Protein AF-A0A3M9ZX47-F1 (afdb_monomer_lite)

Foldseek 3Di:
DDLVPDADAWDWDDDAPDDIDIQGCVPQHRLRSLLVVLVVLVVVCVDPDPAAEAEDACCVVPVLVSSLSNCVVSCSDPSVSSCVRRPNRHHYHHPLQVCCVLVVNDSPLVDLQLLCVLLVHDHDPDDDDCLVVCVVVVVVVVVVVVCVRSPCTSVSVVCCVPVNDGHSVSSVVSSVVVCVSVVVVPPD

pLDDT: mean 90.82, std 11.74, range [35.78, 98.5]

Secondary structure (DSSP, 8-state):
--TTT----EEEEE-TTSPEEEEEHHHHHHHHHHHHHHHHHHHHHHSSSSPPEEEESSTTTTHHHHHHHHHHHTTSS-HHHHIIIIIISSEEEEHHHHHGGGGTT--TT--HHHHHHHTT-PPPSS-S--HHHHHHTT-HHHHHHHHHHH--HHHHHHHHHHH-PPPHHHHHHHHHHHHHHHHSTT--

Structure (mmCIF, N/CA/C/O backbone):
data_AF-A0A3M9ZX47-F1
#
_entry.id   AF-A0A3M9ZX47-F1
#
loop_
_atom_site.group_PDB
_atom_site.id
_atom_site.type_symbol
_atom_site.label_atom_id
_atom_site.label_alt_id
_atom_site.label_comp_id
_atom_site.label_asym_id
_atom_site.label_entity_id
_atom_site.label_seq_id
_atom_site.pdbx_PDB_ins_code
_atom_site.Cartn_x
_atom_site.Cartn_y
_atom_site.Cartn_z
_atom_site.occupancy
_atom_site.B_iso_or_equiv
_atom_site.auth_seq_id
_atom_site.auth_comp_id
_atom_site.auth_asym_id
_atom_site.auth_atom_id
_atom_site.pdbx_PDB_model_num
ATOM 1 N N . MET A 1 1 ? 13.059 9.788 3.763 1.00 58.97 1 MET A N 1
ATOM 2 C CA . MET A 1 1 ? 13.525 9.337 2.434 1.00 58.97 1 MET A CA 1
ATOM 3 C C . MET A 1 1 ? 12.568 9.896 1.394 1.00 58.97 1 MET A C 1
ATOM 5 O O . MET A 1 1 ? 11.367 9.820 1.623 1.00 58.97 1 MET A O 1
ATOM 9 N N . THR A 1 2 ? 13.061 10.526 0.328 1.00 72.88 2 THR A N 1
ATOM 10 C CA . THR A 1 2 ? 12.199 11.043 -0.750 1.00 72.88 2 THR A CA 1
ATOM 11 C C . THR A 1 2 ? 12.036 9.977 -1.844 1.00 72.88 2 THR A C 1
ATOM 13 O O . THR A 1 2 ? 12.882 9.087 -1.938 1.00 72.88 2 THR A O 1
ATOM 16 N N . PRO A 1 3 ? 11.006 10.049 -2.707 1.00 73.75 3 PRO A N 1
ATOM 17 C CA . PRO A 1 3 ? 10.916 9.186 -3.890 1.00 73.75 3 PRO A CA 1
ATOM 18 C C . PRO A 1 3 ? 12.077 9.355 -4.885 1.00 73.75 3 PRO A C 1
ATOM 20 O O . PRO A 1 3 ? 12.292 8.493 -5.735 1.00 73.75 3 PRO A O 1
ATOM 23 N N . PHE A 1 4 ? 12.828 10.455 -4.797 1.00 76.38 4 PHE A N 1
ATOM 24 C CA . PHE A 1 4 ? 13.961 10.731 -5.679 1.00 76.38 4 PHE A CA 1
ATOM 25 C C . PHE A 1 4 ? 15.212 9.962 -5.247 1.00 76.38 4 PHE A C 1
ATOM 27 O O . PHE A 1 4 ? 15.893 9.384 -6.092 1.00 76.38 4 PHE A O 1
ATOM 34 N N . ASP A 1 5 ? 15.447 9.879 -3.935 1.00 81.69 5 ASP A N 1
ATOM 35 C CA . ASP A 1 5 ? 16.644 9.247 -3.362 1.00 81.69 5 ASP A CA 1
ATOM 36 C C . ASP A 1 5 ? 16.399 7.804 -2.897 1.00 81.69 5 ASP A C 1
ATOM 38 O O . ASP A 1 5 ? 17.335 7.030 -2.715 1.00 81.69 5 ASP A O 1
ATOM 42 N N . GLY A 1 6 ? 15.137 7.442 -2.663 1.00 86.69 6 GLY A N 1
ATOM 43 C CA . GLY A 1 6 ? 14.749 6.111 -2.216 1.00 86.69 6 GLY A CA 1
ATOM 44 C C . GLY A 1 6 ? 14.567 5.111 -3.356 1.00 86.69 6 GLY A C 1
ATOM 45 O O . GLY A 1 6 ? 14.466 5.470 -4.528 1.00 86.69 6 GLY A O 1
ATOM 46 N N . ARG A 1 7 ? 14.477 3.832 -2.990 1.00 91.56 7 ARG A N 1
ATOM 47 C CA . ARG A 1 7 ? 14.203 2.704 -3.888 1.00 91.56 7 ARG A CA 1
ATOM 48 C C . ARG A 1 7 ? 13.085 1.853 -3.298 1.00 91.56 7 ARG A C 1
ATOM 50 O O . ARG A 1 7 ? 13.040 1.655 -2.086 1.00 91.56 7 ARG A O 1
ATOM 57 N N . ILE A 1 8 ? 12.212 1.326 -4.152 1.00 95.25 8 ILE A N 1
ATOM 58 C CA . ILE A 1 8 ? 11.269 0.278 -3.751 1.00 95.25 8 ILE A CA 1
ATOM 59 C C . ILE A 1 8 ? 12.009 -1.053 -3.799 1.00 95.25 8 ILE A C 1
ATOM 61 O O . ILE A 1 8 ? 12.555 -1.410 -4.841 1.00 95.25 8 ILE A O 1
ATOM 65 N N . ILE A 1 9 ? 12.033 -1.767 -2.675 1.00 95.50 9 ILE A N 1
ATOM 66 C CA . ILE A 1 9 ? 12.723 -3.061 -2.554 1.00 95.50 9 ILE A CA 1
ATOM 67 C C . ILE A 1 9 ? 11.767 -4.261 -2.617 1.00 95.50 9 ILE A C 1
ATOM 69 O O . ILE A 1 9 ? 12.171 -5.358 -2.990 1.00 95.50 9 ILE A O 1
ATOM 73 N N . LEU A 1 10 ? 10.498 -4.053 -2.262 1.00 96.69 10 LEU A N 1
ATOM 74 C CA . LEU A 1 10 ? 9.467 -5.082 -2.193 1.00 96.69 10 LEU A CA 1
ATOM 75 C C . LEU A 1 10 ? 8.097 -4.437 -2.419 1.00 96.69 10 LEU A C 1
ATOM 77 O O . LEU A 1 10 ? 7.812 -3.384 -1.849 1.00 96.69 10 LEU A O 1
ATOM 81 N N . ILE A 1 11 ? 7.248 -5.084 -3.216 1.00 97.50 11 ILE A N 1
ATOM 82 C CA . ILE A 1 11 ? 5.815 -4.782 -3.303 1.00 97.50 11 ILE A CA 1
ATOM 83 C C . ILE A 1 11 ? 5.054 -6.059 -2.954 1.00 97.50 11 ILE A C 1
ATOM 85 O O . ILE A 1 11 ? 5.164 -7.060 -3.667 1.00 97.50 11 ILE A O 1
ATOM 89 N N . THR A 1 12 ? 4.261 -6.001 -1.886 1.00 97.38 12 THR A N 1
ATOM 90 C CA . THR A 1 12 ? 3.379 -7.092 -1.459 1.00 97.38 12 THR A CA 1
ATOM 91 C C . THR A 1 12 ? 1.933 -6.695 -1.706 1.00 97.38 12 THR A C 1
ATOM 93 O O . THR A 1 12 ? 1.498 -5.626 -1.280 1.00 97.38 12 THR A O 1
ATOM 96 N N . TYR A 1 13 ? 1.187 -7.536 -2.416 1.00 97.00 13 TYR A N 1
ATOM 97 C CA . TYR A 1 13 ? -0.225 -7.297 -2.697 1.00 97.00 13 TYR A CA 1
ATOM 98 C C . TYR A 1 13 ? -0.995 -8.610 -2.822 1.00 97.00 13 TYR A C 1
ATOM 100 O O . TYR A 1 13 ? -0.426 -9.677 -3.040 1.00 97.00 13 TYR A O 1
ATOM 108 N N . ARG A 1 14 ? -2.319 -8.526 -2.718 1.00 95.44 14 ARG A N 1
ATOM 109 C CA . ARG A 1 14 ? -3.245 -9.640 -2.928 1.00 95.44 14 ARG A CA 1
ATOM 110 C C . ARG A 1 14 ? -4.393 -9.153 -3.799 1.00 95.44 14 ARG A C 1
ATOM 112 O O . ARG A 1 14 ? -4.854 -8.026 -3.638 1.00 95.44 14 ARG A O 1
ATOM 119 N N . ILE A 1 15 ? -4.825 -9.991 -4.735 1.00 93.06 15 ILE A N 1
ATOM 120 C CA . ILE A 1 15 ? -5.963 -9.707 -5.614 1.00 93.06 15 ILE A CA 1
ATOM 121 C C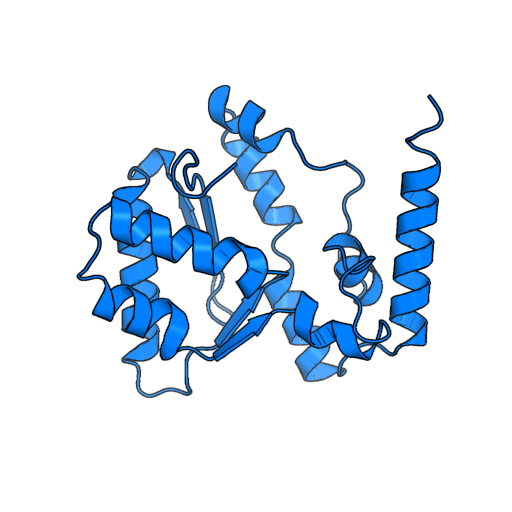 . ILE A 1 15 ? -7.126 -10.581 -5.151 1.00 93.06 15 ILE A C 1
ATOM 123 O O . ILE A 1 15 ? -7.082 -11.795 -5.342 1.00 93.06 15 ILE A O 1
ATOM 127 N N . ASN A 1 16 ? -8.164 -9.972 -4.573 1.00 87.94 16 ASN A N 1
ATOM 128 C CA . ASN A 1 16 ? -9.317 -10.687 -4.008 1.00 87.94 16 ASN A CA 1
ATOM 129 C C . ASN A 1 16 ? -8.854 -11.846 -3.098 1.00 87.94 16 ASN A C 1
ATOM 131 O O . ASN A 1 16 ? -7.920 -11.684 -2.315 1.00 87.94 16 ASN A O 1
ATOM 135 N N . ASP A 1 17 ? -9.446 -13.032 -3.252 1.00 82.75 17 ASP A N 1
ATOM 136 C CA . ASP A 1 17 ? -9.104 -14.217 -2.467 1.00 82.75 17 ASP A CA 1
ATOM 137 C C . ASP A 1 17 ? -7.891 -15.008 -2.987 1.00 82.75 17 ASP A C 1
ATOM 139 O O . ASP A 1 17 ? -7.612 -16.096 -2.486 1.00 82.75 17 ASP A O 1
ATOM 143 N N . ALA A 1 18 ? -7.139 -14.481 -3.962 1.00 87.75 18 ALA A N 1
ATOM 144 C CA . ALA A 1 18 ? -5.964 -15.154 -4.515 1.00 87.75 18 ALA A CA 1
ATOM 145 C C . ALA A 1 18 ? -4.796 -15.242 -3.512 1.00 87.75 18 ALA A C 1
ATOM 147 O O . ALA A 1 18 ? -4.860 -14.738 -2.389 1.00 87.75 18 ALA A O 1
ATOM 148 N N . HIS A 1 19 ? -3.703 -15.875 -3.943 1.00 90.88 19 HIS A N 1
ATOM 149 C CA . HIS A 1 19 ? -2.460 -15.919 -3.178 1.00 90.88 19 HIS A CA 1
ATOM 150 C C . HIS A 1 19 ? -1.827 -14.524 -3.034 1.00 90.88 19 HIS A C 1
ATOM 152 O O . HIS A 1 19 ? -2.076 -13.620 -3.834 1.00 90.88 19 HIS A O 1
ATOM 158 N N . ILE A 1 20 ? -0.997 -14.359 -2.001 1.00 94.25 20 ILE A N 1
ATOM 159 C CA . ILE A 1 20 ? -0.201 -13.146 -1.794 1.00 94.25 20 ILE A CA 1
ATOM 160 C C . ILE A 1 20 ? 0.927 -13.116 -2.829 1.00 94.25 20 ILE A C 1
ATOM 162 O O . ILE A 1 20 ? 1.713 -14.058 -2.943 1.00 94.25 20 ILE A O 1
ATOM 166 N N . PHE A 1 21 ? 1.020 -12.011 -3.561 1.00 96.25 21 PHE A N 1
A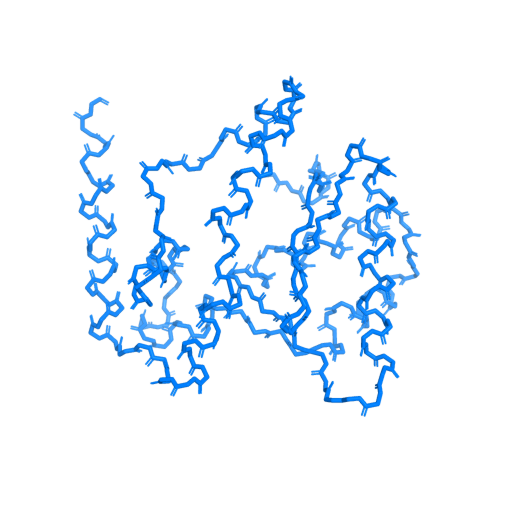TOM 167 C CA . PHE A 1 21 ? 2.074 -11.734 -4.525 1.00 96.25 21 PHE A CA 1
ATOM 168 C C . PHE A 1 21 ? 3.161 -10.881 -3.884 1.00 96.25 21 PHE A C 1
ATOM 170 O O . PHE A 1 21 ? 2.878 -9.929 -3.157 1.00 96.25 21 PHE A O 1
ATOM 177 N N . ARG A 1 22 ? 4.415 -11.209 -4.197 1.00 96.75 22 ARG A N 1
ATOM 178 C CA . ARG A 1 22 ? 5.606 -10.504 -3.719 1.00 96.75 22 ARG A CA 1
ATOM 179 C C . ARG A 1 22 ? 6.529 -10.244 -4.887 1.00 96.75 22 ARG A C 1
ATOM 181 O O . ARG A 1 22 ? 7.151 -11.172 -5.396 1.00 96.75 22 ARG A O 1
ATOM 188 N N . LEU A 1 23 ? 6.602 -8.990 -5.304 1.00 97.62 23 LEU A N 1
ATOM 189 C CA . LEU A 1 23 ? 7.555 -8.563 -6.317 1.00 97.62 23 LEU A CA 1
ATOM 190 C C . LEU A 1 23 ? 8.794 -8.053 -5.599 1.00 97.62 23 LEU A C 1
ATOM 192 O O . LEU A 1 23 ? 8.688 -7.177 -4.742 1.00 97.62 23 LEU A O 1
ATOM 196 N N . LYS A 1 24 ? 9.942 -8.645 -5.910 1.00 97.38 24 LYS A N 1
ATOM 197 C CA . LYS A 1 24 ? 11.180 -8.463 -5.159 1.00 97.38 24 LYS A CA 1
ATOM 198 C C . LYS A 1 24 ? 12.205 -7.772 -6.035 1.00 97.38 24 LYS A C 1
ATOM 200 O O . LYS A 1 24 ? 12.546 -8.250 -7.115 1.00 97.38 24 LYS A O 1
ATOM 205 N N . GLU A 1 25 ? 12.728 -6.656 -5.552 1.00 96.75 25 GLU A N 1
ATOM 206 C CA . GLU A 1 25 ? 13.718 -5.879 -6.292 1.00 96.75 25 GLU A CA 1
ATOM 207 C C . GLU A 1 25 ? 14.998 -6.678 -6.555 1.00 96.75 25 GLU A C 1
ATOM 209 O O . GLU A 1 25 ? 15.577 -6.560 -7.627 1.00 96.75 25 GLU A O 1
ATOM 214 N N . TRP A 1 26 ? 15.400 -7.548 -5.631 1.00 95.94 26 TRP A N 1
ATOM 215 C CA . TRP A 1 26 ? 16.607 -8.365 -5.767 1.00 95.94 26 TRP A CA 1
ATOM 216 C C . TRP A 1 26 ? 16.470 -9.537 -6.756 1.00 95.94 26 TRP A C 1
ATOM 218 O O . TRP A 1 26 ? 17.457 -10.227 -7.003 1.00 95.94 26 TRP A O 1
ATOM 228 N N . GLU A 1 27 ? 15.279 -9.777 -7.320 1.00 96.56 27 GLU A N 1
ATOM 229 C CA . GLU A 1 27 ? 15.051 -10.806 -8.348 1.00 96.56 27 GLU A CA 1
ATOM 230 C C . GLU A 1 27 ? 15.090 -10.213 -9.767 1.00 96.56 27 GLU A C 1
ATOM 232 O O . GLU A 1 27 ? 15.782 -10.747 -10.631 1.00 96.56 27 GLU A O 1
ATOM 237 N N . ASP A 1 28 ? 14.404 -9.087 -10.008 1.00 94.12 28 ASP A N 1
ATOM 238 C CA . ASP A 1 28 ? 14.250 -8.493 -11.353 1.00 94.12 28 ASP A CA 1
ATOM 239 C C . ASP A 1 28 ? 14.791 -7.054 -11.484 1.00 94.12 28 ASP A C 1
ATOM 241 O O . ASP A 1 28 ? 14.658 -6.415 -12.534 1.00 94.12 28 ASP A O 1
ATOM 245 N N . GLY A 1 29 ? 15.355 -6.500 -10.411 1.00 97.19 29 GLY A N 1
ATOM 246 C CA . GLY A 1 29 ? 15.619 -5.070 -10.281 1.00 97.19 29 GLY A CA 1
ATOM 247 C C . GLY A 1 29 ? 14.343 -4.246 -10.069 1.00 97.19 29 GLY A C 1
ATOM 248 O O . GLY A 1 29 ? 13.220 -4.677 -10.343 1.00 97.19 29 GLY A O 1
ATOM 249 N N . GLU A 1 30 ? 14.509 -3.004 -9.604 1.00 97.50 30 GLU A N 1
ATOM 250 C CA . GLU A 1 30 ? 13.369 -2.133 -9.262 1.00 97.50 30 GLU A CA 1
ATOM 251 C C . GLU A 1 30 ? 12.490 -1.871 -10.489 1.00 97.50 30 GLU A C 1
ATOM 253 O O . GLU A 1 30 ? 11.265 -1.923 -10.407 1.00 97.50 30 GLU A O 1
ATOM 258 N N . LYS A 1 31 ? 13.120 -1.655 -11.650 1.00 98.00 31 LYS A N 1
ATOM 259 C CA . LYS A 1 31 ? 12.418 -1.437 -12.914 1.00 98.00 31 LYS A CA 1
ATOM 260 C C . LYS A 1 31 ? 11.542 -2.635 -13.290 1.00 98.00 31 LYS A C 1
ATOM 262 O O . LYS A 1 31 ? 10.357 -2.441 -13.536 1.00 98.00 31 LYS A O 1
ATOM 267 N N . GLY A 1 32 ? 12.094 -3.851 -13.296 1.00 98.31 32 GLY A N 1
ATOM 268 C CA . GLY A 1 32 ? 11.347 -5.057 -13.666 1.00 98.31 32 GLY A CA 1
ATOM 269 C C . GLY A 1 32 ? 10.180 -5.330 -12.714 1.00 98.31 32 GLY A C 1
ATOM 270 O O . GLY A 1 32 ? 9.069 -5.635 -13.150 1.00 98.31 32 GLY A O 1
ATOM 271 N N . MET A 1 33 ? 10.387 -5.119 -11.412 1.00 98.19 33 MET A N 1
ATOM 272 C CA . MET A 1 33 ? 9.320 -5.171 -10.411 1.00 98.19 33 MET A CA 1
ATOM 273 C C . MET A 1 33 ? 8.203 -4.151 -10.694 1.00 98.19 33 MET A C 1
ATOM 275 O O . MET A 1 33 ? 7.021 -4.500 -10.661 1.00 98.19 33 MET A O 1
ATOM 279 N N . LEU A 1 34 ? 8.560 -2.898 -10.985 1.00 98.44 34 LEU A N 1
ATOM 280 C CA . LEU A 1 34 ? 7.594 -1.843 -11.294 1.00 98.44 34 LEU A CA 1
ATOM 281 C C . LEU A 1 34 ? 6.817 -2.124 -12.586 1.00 98.44 34 LEU A C 1
ATOM 283 O O . LEU A 1 34 ? 5.613 -1.876 -12.621 1.00 98.44 34 LEU A O 1
ATOM 287 N N . GLU A 1 35 ? 7.463 -2.671 -13.621 1.00 98.50 35 GLU A N 1
ATOM 288 C CA . GLU A 1 35 ? 6.801 -3.103 -14.863 1.00 98.50 35 GLU A CA 1
ATOM 289 C C . GLU A 1 35 ? 5.765 -4.198 -14.584 1.00 98.50 35 GLU A C 1
ATOM 291 O O . GLU A 1 35 ? 4.619 -4.088 -15.026 1.00 98.50 35 GLU A O 1
ATOM 296 N N . LYS A 1 36 ? 6.127 -5.220 -13.795 1.00 98.38 36 LYS A N 1
ATOM 297 C CA . LYS A 1 36 ? 5.205 -6.298 -13.390 1.00 98.38 36 LYS A CA 1
ATOM 298 C C . LYS A 1 36 ? 3.994 -5.746 -12.636 1.00 98.38 36 LYS A C 1
ATOM 300 O O . LYS A 1 36 ? 2.856 -6.097 -12.957 1.00 98.38 36 LYS A O 1
ATOM 305 N N . PHE A 1 37 ? 4.218 -4.852 -11.673 1.00 98.00 37 PHE A N 1
ATOM 306 C CA . PHE A 1 37 ? 3.128 -4.236 -10.915 1.00 98.00 37 PHE A CA 1
ATOM 307 C C . PHE A 1 37 ? 2.233 -3.355 -11.801 1.00 98.00 37 PHE A C 1
ATOM 309 O O . PHE A 1 37 ? 1.009 -3.486 -11.768 1.00 98.00 37 PHE A O 1
ATOM 316 N N . TYR A 1 38 ? 2.827 -2.502 -12.642 1.00 97.94 38 TYR A N 1
ATOM 317 C CA . TYR A 1 38 ? 2.100 -1.635 -13.573 1.00 97.94 38 TYR A CA 1
ATOM 318 C C . TYR A 1 38 ? 1.207 -2.437 -14.526 1.00 97.94 38 TYR A C 1
ATOM 320 O O . TYR A 1 38 ? 0.022 -2.127 -14.674 1.00 97.94 38 TYR A O 1
ATOM 328 N N . ASN A 1 39 ? 1.756 -3.494 -15.132 1.00 97.19 39 ASN A N 1
ATOM 329 C CA . ASN A 1 39 ? 1.013 -4.361 -16.043 1.00 97.19 39 ASN A CA 1
ATOM 330 C C . ASN A 1 39 ? -0.153 -5.049 -15.330 1.00 97.19 39 ASN A C 1
ATOM 332 O O . ASN A 1 39 ? -1.267 -5.025 -15.846 1.00 97.19 39 ASN A O 1
ATOM 336 N N . THR A 1 40 ? 0.067 -5.537 -14.106 1.00 96.00 40 THR A N 1
ATOM 337 C CA . THR A 1 40 ? -0.992 -6.128 -13.272 1.00 96.00 40 THR A CA 1
ATOM 338 C C . THR A 1 40 ? -2.141 -5.137 -13.043 1.00 96.00 40 THR A C 1
ATOM 340 O O . THR A 1 40 ? -3.302 -5.451 -13.305 1.00 96.00 40 THR A O 1
ATOM 343 N N . VAL A 1 41 ? -1.841 -3.901 -12.623 1.00 95.56 41 VAL A N 1
ATOM 344 C CA . VAL A 1 41 ? -2.856 -2.849 -12.403 1.00 95.56 41 VAL A CA 1
ATOM 345 C C . VAL A 1 41 ? -3.607 -2.504 -13.693 1.00 95.56 41 VAL A C 1
ATOM 347 O O . VAL A 1 41 ? -4.825 -2.300 -13.677 1.00 95.56 41 VAL A O 1
ATOM 350 N N . MET A 1 42 ? -2.897 -2.426 -14.818 1.00 94.88 42 MET A N 1
ATOM 351 C CA . MET A 1 42 ? -3.486 -2.130 -16.122 1.00 94.88 42 MET A CA 1
ATOM 352 C C . MET A 1 42 ? -4.423 -3.253 -16.589 1.00 94.88 42 MET A C 1
ATOM 354 O O . MET A 1 42 ? -5.525 -2.966 -17.061 1.00 94.88 42 MET A O 1
ATOM 358 N N . GLU A 1 43 ? -4.010 -4.512 -16.457 1.00 93.31 43 GLU A N 1
ATOM 359 C CA . GLU A 1 43 ? -4.798 -5.690 -16.831 1.00 93.31 43 GLU A CA 1
ATOM 360 C C . GLU A 1 43 ? -6.072 -5.802 -15.996 1.00 93.31 43 GLU A C 1
ATOM 362 O O . GLU A 1 43 ? -7.165 -5.902 -16.561 1.00 93.31 43 GLU A O 1
ATOM 367 N N . LEU A 1 44 ? -5.959 -5.658 -14.671 1.00 92.44 44 LEU A N 1
ATOM 368 C CA . LEU A 1 44 ? -7.112 -5.660 -13.765 1.00 92.44 44 LEU A CA 1
ATOM 369 C C . LEU A 1 44 ? -8.138 -4.584 -14.140 1.00 92.44 44 LEU A C 1
ATOM 371 O O . LEU A 1 44 ? -9.341 -4.822 -14.090 1.00 92.44 44 LEU A O 1
ATOM 375 N N . GLN A 1 45 ? -7.682 -3.414 -14.589 1.00 90.44 45 GLN A N 1
ATOM 376 C CA . GLN A 1 45 ? -8.565 -2.320 -14.999 1.00 90.44 45 GLN A CA 1
ATOM 377 C C . GLN A 1 45 ? -9.082 -2.395 -16.435 1.00 90.44 45 GLN A C 1
ATOM 379 O O . GLN A 1 45 ? -9.943 -1.593 -16.819 1.00 90.44 45 GLN A O 1
ATOM 384 N N . ARG A 1 46 ? -8.525 -3.278 -17.264 1.00 87.94 46 ARG A N 1
ATOM 385 C CA . ARG A 1 46 ? -9.055 -3.599 -18.596 1.00 87.94 46 ARG A CA 1
ATOM 386 C C . ARG A 1 46 ? -10.104 -4.711 -18.537 1.00 87.94 46 ARG A C 1
ATOM 388 O O . ARG A 1 46 ? -10.867 -4.849 -19.490 1.00 87.94 46 ARG A O 1
ATOM 395 N N . GLY A 1 47 ? -10.149 -5.478 -17.446 1.00 78.75 47 GLY A N 1
ATOM 396 C CA . GLY A 1 47 ? -11.169 -6.495 -17.208 1.00 78.75 47 GLY A CA 1
ATOM 397 C C . GLY A 1 47 ? -12.595 -5.931 -17.226 1.00 78.75 47 GLY A C 1
ATOM 398 O O . GLY A 1 47 ? -12.820 -4.746 -16.997 1.00 78.75 47 GLY A O 1
ATOM 399 N N . LYS A 1 48 ? -13.581 -6.799 -17.489 1.00 67.44 48 LYS A N 1
ATOM 400 C CA . LYS A 1 48 ? -15.017 -6.450 -17.545 1.00 67.44 48 LYS A CA 1
ATOM 401 C C . LYS A 1 48 ? -15.687 -6.319 -16.161 1.00 67.44 48 LYS A C 1
ATOM 403 O O . LYS A 1 48 ? -16.908 -6.389 -16.077 1.00 67.44 48 LYS A O 1
ATOM 408 N N . GLY A 1 49 ? -14.901 -6.206 -15.092 1.00 65.69 49 GLY A N 1
ATOM 409 C CA . GLY A 1 49 ? -15.393 -6.140 -13.716 1.00 65.69 49 GLY A CA 1
ATOM 410 C C . GLY A 1 49 ? -15.636 -4.714 -13.226 1.00 65.69 49 GLY A C 1
ATOM 411 O O . GLY A 1 49 ? -15.481 -3.742 -13.969 1.00 65.69 49 GLY A O 1
ATOM 412 N N . ASP A 1 50 ? -15.981 -4.609 -11.944 1.00 71.75 50 ASP A N 1
ATOM 413 C CA . ASP A 1 50 ? -16.036 -3.337 -11.230 1.00 71.75 50 ASP A CA 1
ATOM 414 C C . ASP A 1 50 ? -14.707 -2.573 -11.317 1.00 71.75 50 ASP A C 1
ATOM 416 O O . ASP A 1 50 ? -13.632 -3.127 -11.563 1.00 71.75 50 ASP A O 1
ATOM 420 N N . LYS A 1 51 ? -14.781 -1.262 -11.072 1.00 84.62 51 LYS A N 1
ATOM 421 C CA . LYS A 1 51 ? -13.606 -0.396 -10.945 1.00 84.62 51 LYS A CA 1
ATOM 422 C C . LYS A 1 51 ? -12.627 -1.002 -9.927 1.00 84.62 51 LYS A C 1
ATOM 424 O O . LYS A 1 51 ? -13.015 -1.228 -8.782 1.00 84.62 51 LYS A O 1
ATOM 429 N N . LEU A 1 52 ? -11.368 -1.216 -10.333 1.00 92.94 52 LEU A N 1
ATOM 430 C CA . LEU A 1 52 ? -10.309 -1.735 -9.455 1.00 92.94 52 LEU A CA 1
ATOM 431 C C . LEU A 1 52 ? -10.265 -0.934 -8.152 1.00 92.94 52 LEU A C 1
ATOM 433 O O . LEU A 1 52 ? -10.134 0.292 -8.191 1.00 92.94 52 LEU A O 1
ATOM 437 N N . ARG A 1 53 ? -10.339 -1.631 -7.018 1.00 93.88 53 ARG A N 1
ATOM 438 C CA . ARG A 1 53 ? -10.156 -1.051 -5.688 1.00 93.88 53 ARG A CA 1
ATOM 439 C C . ARG A 1 53 ? -8.737 -1.338 -5.213 1.00 93.88 53 ARG A C 1
ATOM 441 O O . ARG A 1 53 ? -8.300 -2.483 -5.263 1.00 93.88 53 ARG A O 1
ATOM 448 N N . ILE A 1 54 ? -8.026 -0.305 -4.776 1.00 96.19 54 ILE A N 1
ATOM 449 C CA . ILE A 1 54 ? -6.700 -0.426 -4.158 1.00 96.19 54 ILE A CA 1
ATOM 450 C C . ILE A 1 54 ? -6.856 -0.033 -2.695 1.00 96.19 54 ILE A C 1
ATOM 452 O O . ILE A 1 54 ? -7.319 1.070 -2.414 1.00 96.19 54 ILE A O 1
ATOM 456 N N . ILE A 1 55 ? -6.502 -0.934 -1.783 1.00 96.25 55 ILE A N 1
ATOM 457 C CA . ILE A 1 55 ? -6.700 -0.773 -0.340 1.00 96.25 55 ILE A CA 1
ATOM 458 C C . ILE A 1 55 ? -5.347 -0.855 0.364 1.00 96.25 55 ILE A C 1
ATOM 460 O O . ILE A 1 55 ? -4.505 -1.672 -0.001 1.00 96.25 55 ILE A O 1
ATOM 464 N N . GLY A 1 56 ? -5.157 -0.028 1.388 1.00 97.00 56 GLY A N 1
ATOM 465 C CA . GLY A 1 56 ? -4.000 -0.079 2.277 1.00 97.00 56 GLY A CA 1
ATOM 466 C C . GLY A 1 56 ? -4.013 1.069 3.282 1.00 97.00 56 GLY A C 1
ATOM 467 O O . GLY A 1 56 ? -4.917 1.907 3.273 1.00 97.00 56 GLY A O 1
ATOM 468 N N . HIS A 1 57 ? -3.022 1.117 4.170 1.00 96.81 57 HIS A N 1
ATOM 469 C CA . HIS A 1 57 ? -2.928 2.138 5.218 1.00 96.81 57 HIS A CA 1
ATOM 470 C C . HIS A 1 57 ? -2.001 3.284 4.807 1.00 96.81 57 HIS A C 1
ATOM 472 O O . HIS A 1 57 ? -0.836 3.051 4.514 1.00 96.81 57 HIS A O 1
ATOM 478 N N . ASN A 1 58 ? -2.518 4.519 4.791 1.00 96.31 58 ASN A N 1
ATOM 479 C CA . ASN A 1 58 ? -1.786 5.724 4.381 1.00 96.31 58 ASN A CA 1
ATOM 480 C C . ASN A 1 58 ? -1.228 5.661 2.942 1.00 96.31 58 ASN A C 1
ATOM 482 O O . ASN A 1 58 ? -0.271 6.359 2.599 1.00 96.31 58 ASN A O 1
ATOM 486 N N . ILE A 1 59 ? -1.848 4.852 2.078 1.00 96.50 59 ILE A N 1
ATOM 487 C CA . ILE A 1 59 ? -1.370 4.612 0.710 1.00 96.50 59 ILE A CA 1
ATOM 488 C C . ILE A 1 59 ? -1.431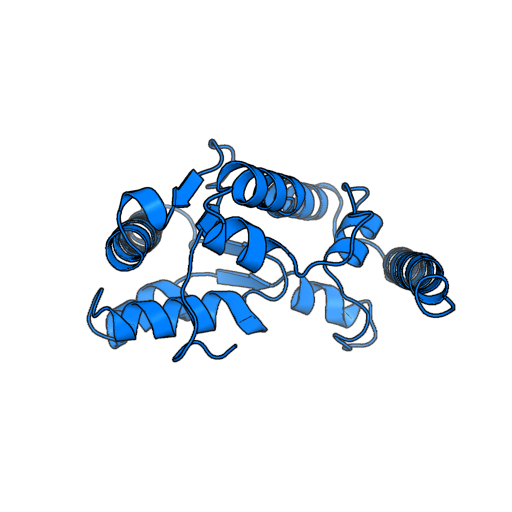 5.858 -0.173 1.00 96.50 59 ILE A C 1
ATOM 490 O O . ILE A 1 59 ? -0.604 6.012 -1.070 1.00 96.50 59 ILE A O 1
ATOM 494 N N . LEU A 1 60 ? -2.369 6.781 0.071 1.00 94.81 60 LEU A N 1
ATOM 495 C CA . LEU A 1 60 ? -2.399 8.058 -0.649 1.00 94.81 60 LEU A CA 1
ATOM 496 C C . LEU A 1 60 ? -1.313 9.007 -0.140 1.00 94.81 60 LEU A C 1
ATOM 498 O O . LEU A 1 60 ? -0.767 9.786 -0.918 1.00 94.81 60 LEU A O 1
ATOM 502 N N . GLY A 1 61 ? -1.003 8.936 1.157 1.00 92.94 61 GLY A N 1
ATOM 503 C CA . GLY A 1 61 ? 0.031 9.750 1.788 1.00 92.94 61 GLY A CA 1
ATOM 504 C C . GLY A 1 61 ? 1.456 9.290 1.477 1.00 92.94 61 GLY A C 1
ATOM 505 O O . GLY A 1 61 ? 2.384 10.085 1.629 1.00 92.94 61 GLY A O 1
ATOM 506 N N . PHE A 1 62 ? 1.643 8.037 1.049 1.00 93.56 62 PHE A N 1
ATOM 507 C CA . PHE A 1 62 ? 2.967 7.466 0.814 1.00 93.56 62 PHE A CA 1
ATOM 508 C C . PHE A 1 62 ? 3.042 6.597 -0.449 1.00 93.56 62 PHE A C 1
ATOM 510 O O . PHE A 1 62 ? 3.589 7.046 -1.459 1.00 93.56 62 PHE A O 1
ATOM 517 N N . ASP A 1 63 ? 2.494 5.382 -0.417 1.00 95.94 63 ASP A N 1
ATOM 518 C CA . ASP A 1 63 ? 2.743 4.319 -1.398 1.00 95.94 63 ASP A CA 1
ATOM 519 C C . ASP A 1 63 ? 2.462 4.741 -2.840 1.00 95.94 63 ASP A C 1
ATOM 521 O O . ASP A 1 63 ? 3.319 4.605 -3.712 1.00 95.94 63 ASP A O 1
ATOM 525 N N . MET A 1 64 ? 1.282 5.304 -3.100 1.00 95.88 64 MET A N 1
ATOM 526 C CA . MET A 1 64 ? 0.839 5.658 -4.450 1.00 95.88 64 MET A CA 1
ATOM 527 C C . MET A 1 64 ? 1.683 6.784 -5.049 1.00 95.88 64 MET A C 1
ATOM 529 O O . MET A 1 64 ? 2.040 6.733 -6.228 1.00 95.88 64 MET A O 1
ATOM 533 N N . ALA A 1 65 ? 2.042 7.782 -4.237 1.00 94.06 65 ALA A N 1
ATOM 534 C CA . ALA A 1 65 ? 2.924 8.864 -4.659 1.00 94.06 65 ALA A CA 1
ATOM 535 C C . ALA A 1 65 ? 4.347 8.348 -4.906 1.00 94.06 65 ALA A C 1
ATOM 537 O O . ALA A 1 65 ? 4.980 8.731 -5.894 1.00 94.06 65 ALA A O 1
ATOM 538 N N . PHE A 1 66 ? 4.847 7.459 -4.044 1.00 96.50 66 PHE A N 1
ATOM 539 C CA . PHE A 1 66 ? 6.170 6.864 -4.197 1.00 96.50 66 PHE A CA 1
ATOM 540 C C . PHE A 1 66 ? 6.234 6.004 -5.467 1.00 96.50 66 PHE A C 1
ATOM 542 O O . PHE A 1 66 ? 7.079 6.255 -6.324 1.00 96.50 66 PHE A O 1
ATOM 549 N N . LEU A 1 67 ? 5.287 5.079 -5.657 1.00 97.62 67 LEU A N 1
ATOM 550 C CA . LEU A 1 67 ? 5.158 4.243 -6.856 1.00 97.62 67 LEU A CA 1
ATOM 551 C C . LEU A 1 67 ? 5.102 5.080 -8.134 1.00 97.62 67 LEU A C 1
ATOM 553 O O . LEU A 1 67 ? 5.879 4.831 -9.052 1.00 97.62 67 LEU A O 1
ATOM 557 N N . TYR A 1 68 ? 4.236 6.096 -8.182 1.00 97.06 68 TYR A N 1
ATOM 558 C CA . TYR A 1 68 ? 4.119 6.981 -9.341 1.00 97.06 68 TYR A CA 1
ATOM 559 C C . TYR A 1 68 ? 5.466 7.625 -9.703 1.00 97.06 68 TYR A C 1
ATOM 561 O O . TYR A 1 68 ? 5.926 7.495 -10.839 1.00 97.06 68 TYR A O 1
ATOM 569 N N . ASN A 1 69 ? 6.144 8.246 -8.732 1.00 96.62 69 ASN A N 1
ATOM 570 C CA . ASN A 1 69 ? 7.425 8.914 -8.977 1.00 96.62 69 ASN A CA 1
ATOM 571 C C . ASN A 1 69 ? 8.513 7.929 -9.426 1.00 96.62 69 ASN A C 1
ATOM 573 O O . ASN A 1 69 ? 9.264 8.224 -10.358 1.00 96.62 69 ASN A O 1
ATOM 577 N N . ARG A 1 70 ? 8.583 6.738 -8.816 1.00 97.44 70 ARG A N 1
ATOM 578 C CA . ARG A 1 70 ? 9.560 5.709 -9.206 1.00 97.44 70 ARG A CA 1
ATOM 579 C C . ARG A 1 70 ? 9.278 5.141 -10.595 1.00 97.44 70 ARG A C 1
ATOM 581 O O . ARG A 1 70 ? 10.216 4.906 -11.354 1.00 97.44 70 ARG A O 1
ATOM 588 N N . MET A 1 71 ? 8.011 4.981 -10.972 1.00 98.00 71 MET A N 1
ATOM 589 C CA . MET A 1 71 ? 7.642 4.549 -12.323 1.00 98.00 71 MET A CA 1
ATOM 590 C C . MET A 1 71 ? 7.979 5.599 -13.386 1.00 98.00 71 MET A C 1
ATOM 592 O O . MET A 1 71 ? 8.449 5.242 -14.469 1.00 98.00 71 MET A O 1
ATOM 596 N N . VAL A 1 72 ? 7.782 6.886 -13.081 1.00 97.06 72 VAL A N 1
ATOM 597 C CA . VAL A 1 72 ? 8.193 7.991 -13.960 1.00 97.06 72 VAL A CA 1
ATOM 598 C C . VAL A 1 72 ? 9.715 8.012 -14.110 1.00 97.06 72 VAL A C 1
ATOM 600 O O . VAL A 1 72 ? 10.217 8.063 -15.233 1.00 97.06 72 VAL A O 1
ATOM 603 N N . PHE A 1 73 ? 10.455 7.892 -13.003 1.00 96.12 73 PHE A N 1
ATOM 604 C CA . PHE A 1 73 ? 11.921 7.846 -13.000 1.00 96.12 73 PHE A CA 1
ATOM 605 C C . PHE A 1 73 ? 12.473 6.717 -13.886 1.00 96.12 73 PHE A C 1
ATOM 607 O O . PHE A 1 73 ? 13.351 6.948 -14.719 1.00 96.12 73 PHE A O 1
ATOM 614 N N . HIS A 1 74 ? 11.913 5.511 -13.765 1.00 97.25 74 HIS A N 1
ATOM 615 C CA . HIS A 1 74 ? 12.318 4.338 -14.552 1.00 97.25 74 HIS A CA 1
ATOM 616 C C . HIS A 1 74 ? 11.725 4.285 -15.967 1.00 97.25 74 HIS A C 1
ATOM 618 O O . HIS A 1 74 ? 12.030 3.355 -16.718 1.00 97.25 74 HIS A O 1
ATOM 624 N N . LYS A 1 75 ? 10.912 5.280 -16.352 1.00 97.50 75 LYS A N 1
ATOM 625 C CA . LYS A 1 75 ? 10.246 5.377 -17.661 1.00 97.50 75 LYS A CA 1
ATOM 626 C C . LYS A 1 75 ? 9.425 4.127 -18.000 1.00 97.50 75 LYS A C 1
ATOM 628 O O . LYS A 1 75 ? 9.501 3.620 -19.117 1.00 97.50 75 LYS A O 1
ATOM 633 N N . ILE A 1 76 ? 8.648 3.632 -17.033 1.00 98.12 76 ILE A N 1
ATOM 634 C CA . ILE A 1 76 ? 7.805 2.432 -17.198 1.00 98.12 76 ILE A CA 1
ATOM 635 C C . ILE A 1 76 ? 6.736 2.636 -18.281 1.00 98.12 76 ILE A C 1
ATOM 637 O O . ILE A 1 76 ? 6.447 1.736 -19.063 1.00 98.12 76 ILE A O 1
ATOM 641 N N . ALA A 1 77 ? 6.169 3.839 -18.347 1.00 97.62 77 ALA A N 1
ATOM 642 C CA . ALA A 1 77 ? 5.260 4.290 -19.393 1.00 97.62 77 ALA A CA 1
ATOM 643 C C . ALA A 1 77 ? 5.334 5.823 -19.500 1.00 97.62 77 ALA A C 1
ATOM 645 O O . ALA A 1 77 ? 6.011 6.477 -18.704 1.00 97.62 77 ALA A O 1
ATOM 646 N N . GLU A 1 78 ? 4.624 6.420 -20.464 1.00 97.88 78 GLU A N 1
ATOM 647 C CA . GLU A 1 78 ? 4.435 7.875 -20.455 1.00 97.88 78 GLU A CA 1
ATOM 648 C C . GLU A 1 78 ? 3.709 8.303 -19.173 1.00 97.88 78 GLU A C 1
ATOM 650 O O . GLU A 1 78 ? 2.745 7.657 -18.752 1.00 97.88 78 GLU A O 1
ATOM 655 N N . ASP A 1 79 ? 4.125 9.434 -18.603 1.00 97.81 79 ASP A N 1
ATOM 656 C CA . ASP A 1 79 ? 3.596 9.992 -17.352 1.00 97.81 79 ASP A CA 1
ATOM 657 C C . ASP A 1 79 ? 2.056 9.993 -17.298 1.00 97.81 79 ASP A C 1
ATOM 659 O O . ASP A 1 79 ? 1.445 9.420 -16.393 1.00 97.81 79 ASP A O 1
ATOM 663 N N . LYS A 1 80 ? 1.407 10.513 -18.348 1.00 97.56 80 LYS A N 1
ATOM 664 C CA . LYS A 1 80 ? -0.060 10.567 -18.438 1.00 97.56 80 LYS A CA 1
ATOM 665 C C . LYS A 1 80 ? -0.727 9.199 -18.246 1.00 97.56 80 LYS A C 1
ATOM 667 O O . LYS A 1 80 ? -1.826 9.128 -17.695 1.00 97.56 80 LYS A O 1
ATOM 672 N N . TRP A 1 81 ? -0.083 8.116 -18.688 1.00 97.25 81 TRP A N 1
ATOM 673 C CA . TRP A 1 81 ? -0.595 6.757 -18.546 1.00 97.25 81 TRP A CA 1
ATOM 674 C C . TRP A 1 81 ? -0.314 6.189 -17.160 1.00 97.25 81 TRP A C 1
ATOM 676 O O . TRP A 1 81 ? -1.188 5.526 -16.610 1.00 97.25 81 TRP A O 1
ATOM 686 N N . ILE A 1 82 ? 0.842 6.482 -16.563 1.00 97.75 82 ILE A N 1
ATOM 687 C CA . ILE A 1 82 ? 1.120 6.131 -15.162 1.00 97.75 82 ILE A CA 1
ATOM 688 C C . ILE A 1 82 ? 0.073 6.793 -14.257 1.00 97.75 82 ILE A C 1
ATOM 690 O O . ILE A 1 82 ? -0.624 6.101 -13.515 1.00 97.75 82 ILE A O 1
ATOM 694 N N . HIS A 1 83 ? -0.136 8.104 -14.401 1.00 96.75 83 HIS A N 1
ATOM 695 C CA . HIS A 1 83 ? -1.168 8.840 -13.671 1.00 96.75 83 HIS A CA 1
ATOM 696 C C . HIS A 1 83 ? -2.576 8.270 -13.923 1.00 96.75 83 HIS A C 1
ATOM 698 O O . HIS A 1 83 ? -3.352 8.057 -12.988 1.00 96.75 83 HIS A O 1
ATOM 704 N N . HIS A 1 84 ? -2.920 7.983 -15.184 1.00 95.50 84 HIS A N 1
ATOM 705 C CA . HIS A 1 84 ? -4.224 7.425 -15.535 1.00 95.50 84 HIS A CA 1
ATOM 706 C C . HIS A 1 84 ? -4.484 6.087 -14.841 1.00 95.50 84 HIS A C 1
ATOM 708 O O . HIS A 1 84 ? -5.549 5.923 -14.247 1.00 95.50 84 HIS A O 1
ATOM 714 N N . TRP A 1 85 ? -3.553 5.138 -14.949 1.00 95.50 85 TRP A N 1
ATOM 715 C CA . TRP A 1 85 ? -3.760 3.768 -14.487 1.00 95.50 85 TRP A CA 1
ATOM 716 C C . TRP A 1 85 ? -3.536 3.610 -12.984 1.00 95.50 85 TRP A C 1
ATOM 718 O O . TRP A 1 85 ? -4.291 2.873 -12.368 1.00 95.50 85 TRP A O 1
ATOM 728 N N . LEU A 1 86 ? -2.586 4.309 -12.358 1.00 95.00 86 LEU A N 1
ATOM 729 C CA . LEU A 1 86 ? -2.371 4.163 -10.913 1.00 95.00 86 LEU A CA 1
ATOM 730 C C . LEU A 1 86 ? -3.243 5.077 -10.059 1.00 95.00 86 LEU A C 1
ATOM 732 O O . LEU A 1 86 ? -3.693 4.648 -9.007 1.00 95.00 86 LEU A O 1
ATOM 736 N N . LEU A 1 87 ? -3.470 6.324 -10.472 1.00 94.31 87 LEU A N 1
ATOM 737 C CA . LEU A 1 87 ? -4.038 7.335 -9.572 1.00 94.31 87 LEU A CA 1
ATOM 738 C C . LEU A 1 87 ? -5.482 7.688 -9.921 1.00 94.31 87 LEU A C 1
ATOM 740 O O . LEU A 1 87 ? -6.327 7.818 -9.040 1.00 94.31 87 LEU A O 1
ATOM 744 N N . ARG A 1 88 ? -5.786 7.836 -11.214 1.00 94.50 88 ARG A N 1
ATOM 745 C CA . ARG A 1 88 ? -7.087 8.359 -11.658 1.00 94.50 88 ARG A CA 1
ATOM 746 C C . ARG A 1 88 ? -8.159 7.280 -11.802 1.00 94.50 88 ARG A C 1
ATOM 748 O O . ARG A 1 88 ? -9.314 7.490 -11.432 1.00 94.50 88 ARG A O 1
ATOM 755 N N . LYS A 1 89 ? -7.815 6.170 -12.456 1.00 93.50 89 LYS A N 1
ATOM 756 C CA . LYS A 1 89 ? -8.778 5.139 -12.850 1.00 93.50 89 LYS A CA 1
ATOM 757 C C . LYS A 1 89 ? -9.153 4.144 -11.735 1.00 93.50 89 LYS A C 1
ATOM 759 O O . LYS A 1 89 ? -10.311 3.742 -11.770 1.00 93.50 89 LYS A O 1
ATOM 764 N N . PRO A 1 90 ? -8.320 3.779 -10.740 1.00 94.88 90 PRO A N 1
ATOM 765 C CA . PRO A 1 90 ? -8.774 2.939 -9.629 1.00 94.88 90 PRO A CA 1
ATOM 766 C C . PRO A 1 90 ? -9.576 3.740 -8.589 1.00 94.88 90 PRO A C 1
ATOM 768 O O . PRO A 1 90 ? -9.607 4.972 -8.594 1.00 94.88 90 PRO A O 1
ATOM 771 N N . LEU A 1 91 ? -10.31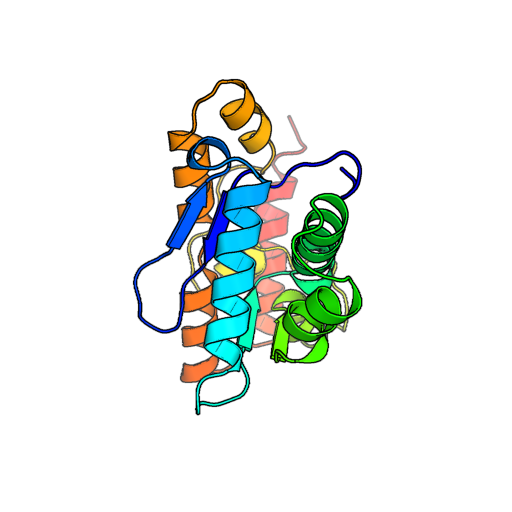6 3.040 -7.729 1.00 95.19 91 LEU A N 1
ATOM 772 C CA . LEU A 1 91 ? -10.850 3.580 -6.480 1.00 95.19 91 LEU A CA 1
ATOM 773 C C . LEU A 1 91 ? -9.837 3.276 -5.375 1.00 95.19 91 LEU A C 1
ATOM 775 O O . LEU A 1 91 ? -9.602 2.114 -5.061 1.00 95.19 91 LEU A O 1
ATOM 779 N N . ILE A 1 92 ? -9.232 4.312 -4.804 1.00 95.88 92 ILE A N 1
ATOM 780 C CA . ILE A 1 92 ? -8.226 4.152 -3.755 1.00 95.88 92 ILE A CA 1
ATOM 781 C C . ILE A 1 92 ? -8.917 4.299 -2.398 1.00 95.88 92 ILE A C 1
ATOM 783 O O . ILE A 1 92 ? -9.498 5.342 -2.104 1.00 95.88 92 ILE A O 1
ATOM 787 N N . LEU A 1 93 ? -8.874 3.238 -1.599 1.00 96.31 93 LEU A N 1
ATOM 788 C CA . LEU A 1 93 ? -9.447 3.146 -0.263 1.00 96.31 93 LEU A CA 1
ATOM 789 C C . LEU A 1 93 ? -8.309 3.212 0.758 1.00 96.31 93 LEU A C 1
ATOM 791 O O . LEU A 1 93 ? -7.711 2.201 1.125 1.00 96.31 93 LEU A O 1
ATOM 795 N N . ASP A 1 94 ? -7.979 4.432 1.177 1.00 97.50 94 ASP A N 1
ATOM 796 C CA . ASP A 1 94 ? -6.958 4.663 2.196 1.00 97.50 94 ASP A CA 1
ATOM 797 C C . ASP A 1 94 ? -7.556 4.473 3.594 1.00 97.50 94 ASP A C 1
ATOM 799 O O . ASP A 1 94 ? -8.343 5.296 4.075 1.00 97.50 94 ASP A O 1
ATOM 803 N N . LEU A 1 95 ? -7.150 3.392 4.261 1.00 97.19 95 LEU A N 1
ATOM 804 C CA . LEU A 1 95 ? -7.639 3.020 5.584 1.00 97.19 95 LEU A CA 1
ATOM 805 C C . LEU A 1 95 ? -7.368 4.113 6.622 1.00 97.19 95 LEU A C 1
ATOM 807 O O . LEU A 1 95 ? -8.186 4.300 7.517 1.00 97.19 95 LEU A O 1
ATOM 811 N N . LEU A 1 96 ? -6.288 4.891 6.503 1.00 97.06 96 LEU A N 1
ATOM 812 C CA . LEU A 1 96 ? -6.056 6.008 7.420 1.00 97.06 96 LEU A CA 1
ATOM 813 C C . LEU A 1 96 ? -7.149 7.072 7.258 1.00 97.06 96 LEU A C 1
ATOM 815 O O . LEU A 1 96 ? -7.721 7.515 8.253 1.00 97.06 96 LEU A O 1
ATOM 819 N N . GLN A 1 97 ? -7.476 7.449 6.018 1.00 96.88 97 GLN A N 1
ATOM 820 C CA . GLN A 1 97 ? -8.492 8.471 5.739 1.00 96.88 97 GLN A CA 1
ATOM 821 C C . GLN A 1 97 ? -9.898 8.004 6.111 1.00 96.88 97 GLN A C 1
ATOM 823 O O . GLN A 1 97 ? -10.662 8.775 6.692 1.00 96.88 97 GLN A O 1
ATOM 828 N N . MET A 1 98 ? -10.223 6.736 5.845 1.00 97.06 98 MET A N 1
ATOM 829 C CA . MET A 1 98 ? -11.517 6.152 6.211 1.00 97.06 98 MET A CA 1
ATOM 830 C C . MET A 1 98 ? -11.782 6.238 7.721 1.00 97.06 98 MET A C 1
ATOM 832 O O . MET A 1 98 ? -12.919 6.465 8.120 1.00 97.06 98 MET A O 1
ATOM 836 N N . HIS A 1 99 ? -10.743 6.134 8.559 1.00 97.75 99 HIS A N 1
ATOM 837 C CA . HIS A 1 99 ? -10.862 6.179 10.023 1.00 97.75 99 HIS A CA 1
ATOM 838 C C . HIS A 1 99 ? -10.748 7.587 10.627 1.00 97.75 99 HIS A C 1
ATOM 840 O O . HIS A 1 99 ? -11.012 7.770 11.816 1.00 97.75 99 HIS A O 1
ATOM 846 N N . MET A 1 100 ? -10.408 8.614 9.840 1.00 97.56 100 MET A N 1
ATOM 847 C CA . MET A 1 100 ? -10.310 9.990 10.341 1.00 97.56 100 MET A CA 1
ATOM 848 C C . MET A 1 100 ? -11.600 10.509 11.002 1.00 97.56 100 MET A C 1
ATOM 850 O O . MET A 1 100 ? -11.481 11.121 12.067 1.00 97.56 100 MET A O 1
ATOM 854 N N . PRO A 1 101 ? -12.821 10.272 10.475 1.00 97.62 101 PRO A N 1
ATOM 855 C CA . PRO A 1 101 ? -14.057 10.716 11.129 1.00 97.62 101 PRO A CA 1
ATOM 856 C C . PRO A 1 101 ? -14.227 10.167 12.555 1.00 97.62 101 PRO A C 1
ATOM 858 O O . PRO A 1 101 ? -14.712 10.872 13.441 1.00 97.62 101 PRO A O 1
ATOM 861 N N . LEU A 1 102 ? -13.741 8.947 12.807 1.00 97.31 102 LEU A N 1
ATOM 862 C CA . LEU A 1 102 ? -13.751 8.300 14.124 1.00 97.31 102 LEU A CA 1
ATOM 863 C C . LEU A 1 102 ? -12.673 8.864 15.071 1.00 97.31 102 LEU A C 1
ATOM 865 O O . LEU A 1 102 ? -12.711 8.645 16.279 1.00 97.31 102 LEU A O 1
ATOM 869 N N . ASN A 1 103 ? -11.734 9.653 14.548 1.00 96.75 103 ASN A N 1
ATOM 870 C CA . ASN A 1 103 ? -10.675 10.315 15.307 1.00 96.75 103 ASN A CA 1
ATOM 871 C C . ASN A 1 103 ? -10.743 11.844 15.196 1.00 96.75 103 ASN A C 1
ATOM 873 O O . ASN A 1 103 ? -9.726 12.532 15.106 1.00 96.75 103 ASN A O 1
ATOM 877 N N . SER A 1 104 ? -11.960 12.397 15.188 1.00 96.38 104 SER A N 1
ATOM 878 C CA . SER A 1 104 ? -12.194 13.851 15.123 1.00 96.38 104 SER A CA 1
ATOM 879 C C . SER A 1 104 ? -11.487 14.519 13.936 1.00 96.38 104 SER A C 1
ATOM 881 O O . SER A 1 104 ? -10.950 15.620 14.059 1.00 96.38 104 SER A O 1
ATOM 883 N N . TYR A 1 105 ? -11.447 13.818 12.802 1.00 96.38 105 TYR A N 1
ATOM 884 C CA . TYR A 1 105 ? -10.764 14.222 11.575 1.00 96.38 105 TYR A CA 1
ATOM 885 C C . TYR A 1 105 ? -9.257 14.474 11.746 1.00 96.38 105 TYR A C 1
ATOM 887 O O . TYR A 1 105 ? -8.672 15.298 11.045 1.00 96.38 105 TYR A O 1
ATOM 895 N N . ARG A 1 106 ? -8.599 13.757 12.669 1.00 94.88 106 ARG A N 1
ATOM 896 C CA . ARG A 1 106 ? -7.144 13.807 12.874 1.00 94.88 106 ARG A CA 1
ATOM 897 C C . ARG A 1 106 ? -6.493 12.500 12.437 1.00 94.88 106 ARG A C 1
ATOM 899 O O . ARG A 1 106 ? -6.955 11.418 12.782 1.00 94.88 106 ARG A O 1
ATOM 906 N N . SER A 1 107 ? -5.368 12.601 11.737 1.00 94.75 107 SER A N 1
ATOM 907 C CA . SER A 1 107 ? -4.527 11.444 11.401 1.00 94.75 107 SER A CA 1
ATOM 908 C C . SER A 1 107 ? -3.624 11.014 12.563 1.00 94.75 107 SER A C 1
ATOM 910 O O . SER A 1 107 ? -3.239 9.850 12.661 1.00 94.75 107 SER A O 1
ATOM 912 N N . LYS A 1 108 ? -3.284 11.939 13.474 1.00 93.88 108 LYS A N 1
ATOM 913 C CA . LYS A 1 108 ? -2.445 11.644 14.644 1.00 93.88 108 LYS A CA 1
ATOM 914 C C . LYS A 1 108 ? -3.107 10.566 15.510 1.00 93.88 108 LYS A C 1
ATOM 916 O O . LYS A 1 108 ? -4.239 10.743 15.949 1.00 93.88 108 LYS A O 1
ATOM 921 N N . GLY A 1 109 ? -2.371 9.486 15.770 1.00 93.06 109 GLY A N 1
ATOM 922 C CA . GLY A 1 109 ? -2.844 8.318 16.520 1.00 93.06 109 GLY A CA 1
ATOM 923 C C . GLY A 1 109 ? -3.349 7.171 15.640 1.00 93.06 109 GLY A C 1
ATOM 924 O O . GLY A 1 109 ? -3.372 6.045 16.105 1.00 93.06 109 GLY A O 1
ATOM 925 N N . LEU A 1 110 ? -3.655 7.396 14.357 1.00 95.69 110 LEU A N 1
ATOM 926 C CA . LEU A 1 110 ? -4.120 6.345 13.438 1.00 95.69 110 LEU A CA 1
ATOM 927 C C . LEU A 1 110 ? -2.954 5.572 12.813 1.00 95.69 110 LEU A C 1
ATOM 929 O O . LEU A 1 110 ? -2.772 5.555 11.595 1.00 95.69 110 LEU A O 1
ATOM 933 N N . LYS A 1 111 ? -2.116 4.979 13.664 1.00 94.06 111 LYS A N 1
ATOM 934 C CA . LYS A 1 111 ? -1.008 4.110 13.248 1.00 94.06 111 LYS A CA 1
ATOM 935 C C . LYS A 1 111 ? -1.537 2.776 12.712 1.00 94.06 111 LYS A C 1
ATOM 937 O O . LYS A 1 111 ? -2.672 2.406 12.995 1.00 94.06 111 LYS A O 1
ATOM 942 N N . HIS A 1 112 ? -0.696 2.066 11.961 1.00 94.00 112 HIS A N 1
ATOM 943 C CA . HIS A 1 112 ? -1.008 0.730 11.453 1.00 94.00 112 HIS A CA 1
ATOM 944 C C . HIS A 1 112 ? -1.460 -0.205 12.584 1.00 94.00 112 HIS A C 1
ATOM 946 O O . HIS A 1 112 ? -2.582 -0.700 12.551 1.00 94.00 112 HIS A O 1
ATOM 952 N N . ASP A 1 113 ? -0.641 -0.333 13.635 1.00 93.50 113 ASP A N 1
ATOM 953 C CA . ASP A 1 113 ? -0.927 -1.207 14.779 1.00 93.50 113 ASP A CA 1
ATOM 954 C C . ASP A 1 113 ? -2.189 -0.798 15.551 1.00 93.50 113 ASP A C 1
ATOM 956 O O . ASP A 1 113 ? -2.886 -1.647 16.090 1.00 93.50 113 ASP A O 1
ATOM 960 N N . VAL A 1 114 ? -2.535 0.495 15.573 1.00 95.75 114 VAL A N 1
ATOM 961 C CA . VAL A 1 114 ? -3.786 0.954 16.197 1.00 95.75 114 VAL A CA 1
ATOM 962 C C . VAL A 1 114 ? -4.993 0.403 15.451 1.00 95.75 114 VAL A C 1
ATOM 964 O O . VAL A 1 114 ? -5.935 -0.065 16.085 1.00 95.75 114 VAL A O 1
ATOM 967 N N . LEU A 1 115 ? -4.979 0.449 14.115 1.00 96.50 115 LEU A N 1
ATOM 968 C CA . LEU A 1 115 ? -6.064 -0.140 13.334 1.00 96.50 115 LEU A CA 1
ATOM 969 C C . LEU A 1 115 ? -6.029 -1.666 13.418 1.00 96.50 115 LEU A C 1
ATOM 971 O O . LEU A 1 115 ? -7.081 -2.275 13.569 1.00 96.50 115 LEU A O 1
ATOM 975 N N . ALA A 1 116 ? -4.847 -2.284 13.379 1.00 95.94 116 ALA A N 1
ATOM 976 C CA . ALA A 1 116 ? -4.714 -3.726 13.560 1.00 95.94 116 ALA A CA 1
ATOM 977 C C . ALA A 1 116 ? -5.366 -4.176 14.879 1.00 95.94 116 ALA A C 1
ATOM 979 O O . ALA A 1 116 ? -6.268 -5.012 14.857 1.00 95.94 116 ALA A O 1
ATOM 980 N N . HIS A 1 117 ? -5.016 -3.529 15.994 1.00 96.06 117 HIS A N 1
ATOM 981 C CA . HIS A 1 117 ? -5.610 -3.780 17.306 1.00 96.06 117 HIS A CA 1
ATOM 982 C C . HIS A 1 117 ? -7.126 -3.554 17.312 1.00 96.06 117 HIS A C 1
ATOM 984 O O . HIS A 1 117 ? -7.866 -4.426 17.759 1.00 96.06 117 HIS A O 1
ATOM 990 N N . ALA A 1 118 ? -7.599 -2.420 16.779 1.00 97.00 118 ALA A N 1
ATOM 991 C CA . ALA A 1 118 ? -9.025 -2.085 16.759 1.00 97.00 118 ALA A CA 1
ATOM 992 C C . ALA A 1 118 ? -9.859 -3.142 16.030 1.00 97.00 118 ALA A C 1
ATOM 994 O O . ALA A 1 118 ? -10.971 -3.453 16.445 1.00 97.00 118 ALA A O 1
ATOM 995 N N . TYR A 1 119 ? -9.306 -3.729 14.969 1.00 96.88 119 TYR A N 1
ATOM 996 C CA . TYR A 1 119 ? -9.958 -4.807 14.243 1.00 96.88 119 TYR A CA 1
ATOM 997 C C . TYR A 1 119 ? -9.627 -6.194 14.780 1.00 96.88 119 TYR A C 1
ATOM 999 O O . TYR A 1 119 ? -10.109 -7.140 14.178 1.00 96.88 119 TYR A O 1
ATOM 1007 N N . GLY A 1 120 ? -8.856 -6.362 15.861 1.00 95.19 120 GLY A N 1
ATOM 1008 C CA . GLY A 1 120 ? -8.479 -7.667 16.425 1.00 95.19 120 GLY A CA 1
ATOM 1009 C C . GLY A 1 120 ? -7.520 -8.473 15.538 1.00 95.19 120 GLY A C 1
ATOM 1010 O O . GLY A 1 120 ? -7.677 -9.690 15.392 1.00 95.19 120 GLY A O 1
ATOM 1011 N N . LEU A 1 121 ? -6.603 -7.785 14.863 1.00 94.88 121 LEU A N 1
ATOM 1012 C CA . LEU A 1 121 ? -5.543 -8.334 14.018 1.00 94.88 121 LEU A CA 1
ATOM 1013 C C . LEU A 1 121 ? -4.188 -8.244 14.740 1.00 94.88 121 LEU A C 1
ATOM 1015 O O . LEU A 1 121 ? -4.052 -7.453 15.675 1.00 94.88 121 LEU A O 1
ATOM 1019 N N . PRO A 1 122 ? -3.186 -9.040 14.324 1.00 90.56 122 PRO A N 1
ATOM 1020 C CA . PRO A 1 122 ? -1.863 -9.009 14.937 1.00 90.56 122 PRO A CA 1
ATOM 1021 C C . PRO A 1 122 ? -1.245 -7.607 14.897 1.00 90.56 122 PRO A C 1
ATOM 1023 O O . PRO A 1 122 ? -1.229 -6.962 13.851 1.00 90.56 122 PRO A O 1
ATOM 1026 N N . THR A 1 123 ? -0.716 -7.159 16.033 1.00 85.81 123 THR A N 1
ATOM 1027 C CA . THR A 1 123 ? 0.107 -5.950 16.158 1.00 85.81 123 THR A CA 1
ATOM 1028 C C . THR A 1 123 ? 1.573 -6.329 16.286 1.00 85.81 123 THR A C 1
ATOM 1030 O O . THR A 1 123 ? 1.909 -7.461 16.641 1.00 85.81 123 THR A O 1
ATOM 1033 N N . LYS A 1 124 ? 2.471 -5.382 16.028 1.00 76.44 124 LYS A N 1
ATOM 1034 C CA . LYS A 1 124 ? 3.895 -5.571 16.319 1.00 76.44 124 LYS A CA 1
ATOM 1035 C C . LYS A 1 124 ? 4.217 -5.371 17.798 1.00 76.44 124 LYS A C 1
ATOM 1037 O O . LYS A 1 124 ? 3.648 -4.494 18.439 1.00 76.44 124 LYS A O 1
ATOM 1042 N N . ASP A 1 125 ? 5.244 -6.087 18.251 1.00 62.25 125 ASP A N 1
ATOM 1043 C CA . ASP A 1 125 ? 5.955 -5.820 19.512 1.00 62.25 125 ASP A CA 1
ATOM 1044 C C . ASP A 1 125 ? 7.231 -4.976 19.308 1.00 62.25 125 ASP A C 1
ATOM 1046 O O . ASP A 1 125 ? 7.887 -4.588 20.268 1.00 62.25 125 ASP A O 1
ATOM 1050 N N . THR A 1 126 ? 7.628 -4.713 18.057 1.00 51.75 126 THR A N 1
ATOM 1051 C CA . THR A 1 126 ? 8.891 -4.038 17.711 1.00 51.75 126 THR A CA 1
ATOM 1052 C C . THR A 1 126 ? 8.643 -2.750 16.935 1.00 51.75 126 THR A C 1
ATOM 1054 O O . THR A 1 126 ? 7.872 -2.749 15.969 1.00 51.75 126 THR A O 1
ATOM 1057 N N . SER A 1 127 ? 9.359 -1.681 17.287 1.00 54.00 127 SER A N 1
ATOM 1058 C CA . SER A 1 127 ? 9.412 -0.445 16.503 1.00 54.00 127 SER A CA 1
ATOM 1059 C C . SER A 1 127 ? 10.010 -0.713 15.110 1.00 54.00 127 SER A C 1
ATOM 1061 O O . SER A 1 127 ? 10.960 -1.477 14.961 1.00 54.00 127 SER A O 1
ATOM 1063 N N . GLY A 1 128 ? 9.399 -0.154 14.059 1.00 55.16 128 GLY A N 1
ATOM 1064 C CA . GLY A 1 128 ? 9.909 -0.290 12.686 1.00 55.16 128 GLY A CA 1
ATOM 1065 C C . GLY A 1 128 ? 11.228 0.464 12.494 1.00 55.16 128 GLY A C 1
ATOM 1066 O O . GLY A 1 128 ? 11.455 1.474 13.165 1.00 55.16 128 GLY A O 1
ATOM 1067 N N . GLY A 1 129 ? 12.071 0.017 11.559 1.00 62.66 129 GLY A N 1
ATOM 1068 C CA . GLY A 1 129 ? 13.307 0.735 11.212 1.00 62.66 129 GLY A CA 1
ATOM 1069 C C . GLY A 1 129 ? 14.499 -0.117 10.772 1.00 62.66 129 GLY A C 1
ATOM 1070 O O . GLY A 1 129 ? 15.454 0.433 10.218 1.00 62.66 129 GLY A O 1
ATOM 1071 N N . ASP A 1 130 ? 14.457 -1.436 10.964 1.00 69.75 130 ASP A N 1
ATOM 1072 C CA . ASP A 1 130 ? 15.579 -2.328 10.632 1.00 69.75 130 ASP A CA 1
ATOM 1073 C C . ASP A 1 130 ? 15.455 -2.976 9.242 1.00 69.75 130 ASP A C 1
ATOM 1075 O O . ASP A 1 130 ? 16.371 -3.655 8.775 1.00 69.75 130 ASP A O 1
ATOM 1079 N N . GLU A 1 131 ? 14.364 -2.742 8.507 1.00 75.38 131 GLU A N 1
ATOM 1080 C CA . GLU A 1 131 ? 14.098 -3.403 7.220 1.00 75.38 131 GLU A CA 1
ATOM 1081 C C . GLU A 1 131 ? 15.137 -3.009 6.165 1.00 75.38 131 GLU A C 1
ATOM 1083 O O . GLU A 1 131 ? 15.610 -3.843 5.389 1.00 75.38 131 GLU A O 1
ATOM 1088 N N . ALA A 1 132 ? 15.545 -1.736 6.172 1.00 81.31 132 ALA A N 1
ATOM 1089 C CA . ALA A 1 132 ? 16.620 -1.250 5.319 1.00 81.31 132 ALA A CA 1
ATOM 1090 C C . ALA A 1 132 ? 17.958 -1.919 5.670 1.00 81.31 132 ALA A C 1
ATOM 1092 O O . ALA A 1 132 ? 18.708 -2.291 4.767 1.00 81.31 132 ALA A O 1
ATOM 1093 N N . GLN A 1 133 ? 18.246 -2.114 6.962 1.00 86.56 133 GLN A N 1
ATOM 1094 C CA . GLN A 1 133 ? 19.475 -2.772 7.411 1.00 86.56 133 GLN A CA 1
ATOM 1095 C C . GLN A 1 133 ? 19.511 -4.229 6.945 1.00 86.56 133 GLN A C 1
ATOM 1097 O O . GLN A 1 133 ? 20.505 -4.653 6.355 1.00 86.56 133 GLN A O 1
ATOM 1102 N N . HIS A 1 134 ? 18.409 -4.966 7.119 1.00 89.88 134 HIS A N 1
ATOM 1103 C CA . HIS A 1 134 ? 18.276 -6.336 6.623 1.00 89.88 134 HIS A CA 1
ATOM 1104 C C . HIS A 1 134 ? 18.451 -6.414 5.103 1.00 89.88 134 HIS A C 1
ATOM 1106 O O . HIS A 1 134 ? 19.198 -7.263 4.617 1.00 89.88 134 HIS A O 1
ATOM 1112 N N . TYR A 1 135 ? 17.853 -5.491 4.343 1.00 90.81 135 TYR A N 1
ATOM 1113 C CA . TYR A 1 135 ? 18.032 -5.440 2.891 1.00 90.81 135 TYR A CA 1
ATOM 1114 C C . TYR A 1 135 ? 19.498 -5.205 2.484 1.00 90.81 135 TYR A C 1
ATOM 1116 O O . TYR A 1 135 ? 20.022 -5.940 1.644 1.00 90.81 135 TYR A O 1
ATOM 1124 N N . PHE A 1 136 ? 20.196 -4.238 3.095 1.00 90.50 136 PHE A N 1
ATOM 1125 C CA . PHE A 1 136 ? 21.612 -3.980 2.793 1.00 90.50 136 PHE A CA 1
ATOM 1126 C C . PHE A 1 136 ? 22.538 -5.117 3.249 1.00 90.50 136 PHE A C 1
ATOM 1128 O O . PHE A 1 136 ? 23.544 -5.386 2.591 1.00 90.50 136 PHE A O 1
ATOM 1135 N N . ALA A 1 137 ? 22.171 -5.830 4.315 1.00 94.06 137 ALA A N 1
ATOM 1136 C CA . ALA A 1 137 ? 22.834 -7.056 4.758 1.00 94.06 137 ALA A CA 1
ATOM 1137 C C . ALA A 1 137 ? 22.498 -8.285 3.887 1.00 94.06 137 ALA A C 1
ATOM 1139 O O . ALA A 1 137 ? 23.062 -9.356 4.106 1.00 94.06 137 ALA A O 1
ATOM 1140 N N . LYS A 1 138 ? 21.614 -8.137 2.888 1.00 94.44 138 LYS A N 1
ATOM 1141 C CA . LYS A 1 138 ? 21.076 -9.214 2.036 1.00 94.44 138 LYS A CA 1
ATOM 1142 C C . LYS A 1 138 ? 20.305 -10.292 2.805 1.00 94.44 138 LYS A C 1
ATOM 1144 O O . LYS A 1 138 ? 20.139 -11.407 2.314 1.00 94.44 138 LYS A O 1
ATOM 1149 N N . ASP A 1 139 ? 19.791 -9.952 3.981 1.00 94.31 139 ASP A N 1
ATOM 1150 C CA . ASP A 1 139 ? 18.878 -10.790 4.754 1.00 94.31 139 ASP A CA 1
ATOM 1151 C C . ASP A 1 139 ? 17.442 -10.609 4.236 1.00 94.31 139 ASP A C 1
ATOM 1153 O O . ASP A 1 139 ? 16.563 -10.022 4.872 1.00 94.31 139 ASP A O 1
ATOM 1157 N N . TYR A 1 140 ? 17.219 -11.061 3.001 1.00 95.00 140 TYR A N 1
ATOM 1158 C CA . TYR A 1 140 ? 15.940 -10.892 2.312 1.00 95.00 140 TYR A CA 1
ATOM 1159 C C . TYR A 1 140 ? 14.802 -11.664 2.978 1.00 95.00 140 TYR A C 1
ATOM 1161 O O . TYR A 1 140 ? 13.647 -11.255 2.886 1.00 95.00 140 TYR A O 1
ATOM 1169 N N . GLU A 1 141 ? 15.116 -12.744 3.688 1.00 94.25 141 GLU A N 1
ATOM 1170 C CA . GLU A 1 141 ? 14.129 -13.520 4.430 1.00 94.25 141 GLU A CA 1
ATOM 1171 C C . GLU A 1 141 ? 13.518 -12.688 5.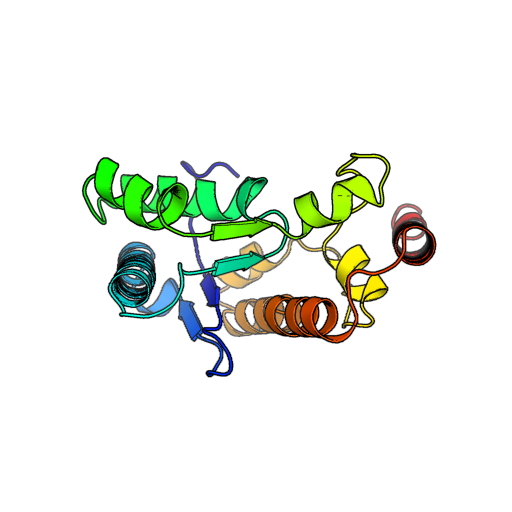566 1.00 94.25 141 GLU A C 1
ATOM 1173 O O . GLU A 1 141 ? 12.297 -12.651 5.714 1.00 94.25 141 GLU A O 1
ATOM 1178 N N . LYS A 1 142 ? 14.327 -11.913 6.303 1.00 91.94 142 LYS A N 1
ATOM 1179 C CA . LYS A 1 142 ? 13.804 -10.970 7.307 1.00 91.94 142 LYS A CA 1
ATOM 1180 C C . LYS A 1 142 ? 12.918 -9.886 6.703 1.00 91.94 142 LYS A C 1
ATOM 1182 O O . LYS A 1 142 ? 11.891 -9.550 7.294 1.00 91.94 142 LYS A O 1
ATOM 1187 N N . VAL A 1 143 ? 13.267 -9.377 5.520 1.00 92.94 143 VAL A N 1
ATOM 1188 C CA . VAL A 1 143 ? 12.435 -8.400 4.793 1.00 92.94 143 VAL A CA 1
ATOM 1189 C C . VAL A 1 143 ? 11.072 -9.009 4.436 1.00 92.94 143 VAL A C 1
ATOM 1191 O O . VAL A 1 143 ? 10.034 -8.369 4.618 1.00 92.94 143 VAL A O 1
ATOM 1194 N N . LEU A 1 144 ? 11.049 -10.265 3.977 1.00 93.88 144 LEU A N 1
ATOM 1195 C CA . LEU A 1 144 ? 9.812 -10.977 3.649 1.00 93.88 144 LEU A CA 1
ATOM 1196 C C . LEU A 1 144 ? 8.958 -11.267 4.887 1.00 93.88 144 LEU A C 1
ATOM 1198 O O . LEU A 1 144 ? 7.752 -11.022 4.855 1.00 93.88 144 LEU A O 1
ATOM 1202 N N . GLN A 1 145 ? 9.576 -11.727 5.976 1.00 91.44 145 GLN A N 1
ATOM 1203 C CA . GLN A 1 145 ? 8.898 -11.970 7.252 1.00 91.44 145 GLN A CA 1
ATOM 1204 C C . GLN A 1 145 ? 8.267 -10.693 7.799 1.00 91.44 145 GLN A C 1
ATOM 1206 O O . GLN A 1 145 ? 7.123 -10.717 8.245 1.00 91.44 145 GLN A O 1
ATOM 1211 N N . TYR A 1 146 ? 8.984 -9.570 7.731 1.00 88.88 146 TYR A N 1
ATOM 1212 C CA . TYR A 1 146 ? 8.435 -8.275 8.113 1.00 88.88 146 TYR A CA 1
ATOM 1213 C C . TYR A 1 146 ? 7.190 -7.934 7.287 1.00 88.88 146 TYR A C 1
ATOM 1215 O O . TYR A 1 146 ? 6.141 -7.621 7.848 1.00 88.88 146 TYR A O 1
ATOM 1223 N N . SER A 1 147 ? 7.281 -8.064 5.960 1.00 91.75 147 SER A N 1
ATOM 1224 C CA . SER A 1 147 ? 6.152 -7.773 5.079 1.00 91.75 147 SER A CA 1
ATOM 1225 C C . SER A 1 147 ? 4.957 -8.699 5.298 1.00 91.75 147 SER A C 1
ATOM 1227 O O . SER A 1 147 ? 3.837 -8.231 5.144 1.00 91.75 147 SER A O 1
ATOM 1229 N N . GLU A 1 148 ? 5.157 -9.982 5.608 1.00 90.19 148 GLU A N 1
ATOM 1230 C CA . GLU A 1 148 ? 4.060 -10.912 5.922 1.00 90.19 148 GLU A CA 1
ATOM 1231 C C . GLU A 1 148 ? 3.298 -10.464 7.172 1.00 90.19 148 GLU A C 1
ATOM 1233 O O . GLU A 1 148 ? 2.076 -10.402 7.144 1.00 90.19 148 GLU A O 1
ATOM 1238 N N . ARG A 1 149 ? 4.004 -10.074 8.242 1.00 87.94 149 ARG A N 1
ATOM 1239 C CA . ARG A 1 149 ? 3.349 -9.615 9.479 1.00 87.94 149 ARG A CA 1
ATOM 1240 C C . ARG A 1 149 ? 2.540 -8.331 9.290 1.00 87.94 149 ARG A C 1
ATOM 1242 O O . ARG A 1 149 ? 1.527 -8.153 9.950 1.00 87.94 149 ARG A O 1
ATOM 1249 N N . GLU A 1 150 ? 3.012 -7.438 8.428 1.00 88.75 150 GLU A N 1
ATOM 1250 C CA . GLU A 1 150 ? 2.396 -6.129 8.157 1.00 88.75 150 GLU A CA 1
ATOM 1251 C C . GLU A 1 150 ? 1.227 -6.192 7.179 1.00 88.75 150 GLU A C 1
ATOM 1253 O O . GLU A 1 150 ? 0.387 -5.291 7.121 1.00 88.75 150 GLU A O 1
ATOM 1258 N N . PHE A 1 151 ? 1.181 -7.235 6.354 1.00 93.94 151 PHE A N 1
ATOM 1259 C CA . PHE A 1 151 ? 0.218 -7.331 5.272 1.00 93.94 151 PHE A CA 1
ATOM 1260 C C . PHE A 1 151 ? -1.116 -7.903 5.766 1.00 93.94 151 PHE A C 1
ATOM 1262 O O . PHE A 1 151 ? -1.511 -9.005 5.409 1.00 93.94 151 PHE A O 1
ATOM 1269 N N . ILE A 1 152 ? -1.816 -7.113 6.580 1.00 93.75 152 ILE A N 1
ATOM 1270 C CA . ILE A 1 152 ? -3.115 -7.457 7.191 1.00 93.75 152 ILE A CA 1
ATOM 1271 C C . ILE A 1 152 ? -4.318 -6.832 6.465 1.00 93.75 152 ILE A C 1
ATOM 1273 O O . ILE A 1 152 ? -5.458 -6.916 6.925 1.00 93.75 152 ILE A O 1
ATOM 1277 N N . TYR A 1 153 ? -4.069 -6.086 5.385 1.00 95.06 153 TYR A N 1
ATOM 1278 C CA . TYR A 1 153 ? -5.086 -5.251 4.741 1.00 95.06 153 TYR A CA 1
ATOM 1279 C C . TYR A 1 153 ? -6.265 -6.039 4.154 1.00 95.06 153 TYR A C 1
ATOM 1281 O O . TYR A 1 153 ? -7.392 -5.565 4.315 1.00 95.06 153 TYR A O 1
ATOM 1289 N N . PRO A 1 154 ? -6.072 -7.212 3.509 1.00 93.44 154 PRO A N 1
ATOM 1290 C CA . PRO A 1 154 ? -7.196 -8.025 3.047 1.00 93.44 154 PRO A CA 1
ATOM 1291 C C . PRO A 1 154 ? -8.121 -8.444 4.195 1.00 93.44 154 PRO A C 1
ATOM 1293 O O . PRO A 1 154 ? -9.338 -8.301 4.100 1.00 93.44 154 PRO A O 1
ATOM 1296 N N . GLU A 1 155 ? -7.547 -8.901 5.306 1.00 94.25 155 GLU A N 1
ATOM 1297 C CA . GLU A 1 155 ? -8.277 -9.369 6.482 1.00 94.25 155 GLU A CA 1
ATOM 1298 C C . GLU A 1 155 ? -9.000 -8.212 7.179 1.00 94.25 155 GLU A C 1
ATOM 1300 O O . GLU A 1 155 ? -10.156 -8.355 7.578 1.00 94.25 155 GLU A O 1
ATOM 1305 N N . MET A 1 156 ? -8.350 -7.050 7.292 1.00 95.50 156 MET A N 1
ATOM 1306 C CA . MET A 1 156 ? -8.964 -5.840 7.846 1.00 95.50 156 MET A CA 1
ATOM 1307 C C . MET A 1 156 ? -10.152 -5.387 7.001 1.00 95.50 156 MET A C 1
ATOM 1309 O O . MET A 1 156 ? -11.229 -5.128 7.536 1.00 95.50 156 MET A O 1
ATOM 1313 N N . PHE A 1 157 ? -9.980 -5.339 5.679 1.00 94.75 157 PHE A N 1
ATOM 1314 C CA . PHE A 1 157 ? -11.047 -4.933 4.774 1.00 94.75 157 PHE A CA 1
ATOM 1315 C C . PHE A 1 157 ? -12.222 -5.920 4.796 1.00 94.75 157 PHE A C 1
ATOM 1317 O O . PHE A 1 157 ? -13.369 -5.490 4.865 1.00 94.75 157 PHE A O 1
ATOM 1324 N N . ALA A 1 158 ? -11.957 -7.228 4.854 1.00 93.88 158 ALA A N 1
ATOM 1325 C CA . ALA A 1 158 ? -13.003 -8.243 4.985 1.00 93.88 158 ALA A CA 1
ATOM 1326 C C . ALA A 1 158 ? -13.815 -8.094 6.289 1.00 93.88 158 ALA A C 1
ATOM 1328 O O . ALA A 1 158 ? -15.040 -8.263 6.286 1.00 93.88 158 ALA A O 1
ATOM 1329 N N . ARG A 1 159 ? -13.168 -7.732 7.410 1.00 95.56 159 ARG A N 1
ATOM 1330 C CA . ARG A 1 159 ? -13.870 -7.413 8.670 1.00 95.56 159 ARG A CA 1
ATOM 1331 C C . ARG A 1 159 ? -14.748 -6.171 8.516 1.00 95.56 159 ARG A C 1
ATOM 1333 O O . ARG A 1 159 ? -15.892 -6.193 8.957 1.00 95.56 159 ARG A O 1
ATOM 1340 N N . MET A 1 160 ? -14.258 -5.138 7.830 1.00 95.50 160 MET A N 1
ATOM 1341 C CA . MET A 1 160 ? -15.036 -3.926 7.549 1.00 95.50 160 MET A CA 1
ATOM 1342 C C . MET A 1 160 ? -16.247 -4.194 6.646 1.00 95.50 160 MET A C 1
ATOM 1344 O O . MET A 1 160 ? -17.315 -3.636 6.884 1.00 95.50 160 MET A O 1
ATOM 1348 N N . GLU A 1 161 ? -16.108 -5.040 5.621 1.00 93.44 161 GLU A N 1
ATOM 1349 C CA . GLU A 1 161 ? -17.214 -5.371 4.711 1.00 93.44 161 GLU A CA 1
ATOM 1350 C C . GLU A 1 161 ? -1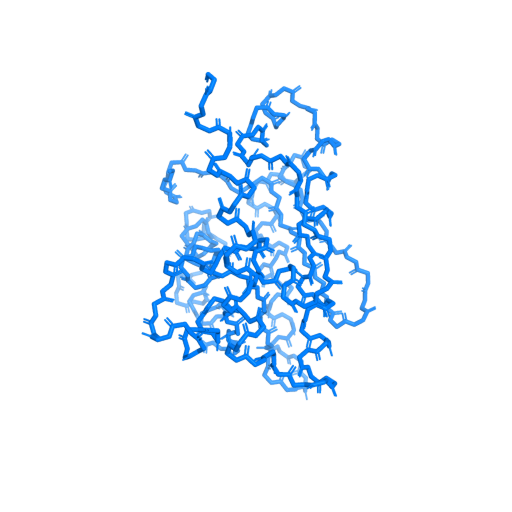8.292 -6.237 5.378 1.00 93.44 161 GLU A C 1
ATOM 1352 O O . GLU A 1 161 ? -19.474 -6.065 5.087 1.00 93.44 161 GLU A O 1
ATOM 1357 N N . SER A 1 162 ? -17.910 -7.144 6.280 1.00 94.75 162 SER A N 1
ATOM 1358 C CA . SER A 1 162 ? -18.849 -8.063 6.942 1.00 94.75 162 SER A CA 1
ATOM 1359 C C . SER A 1 162 ? -19.468 -7.509 8.228 1.00 94.75 162 SER A C 1
ATOM 1361 O O . SER A 1 162 ? -20.648 -7.743 8.482 1.00 94.75 162 SER A O 1
ATOM 1363 N N . GLY A 1 163 ? -18.686 -6.791 9.038 1.00 93.62 163 GLY A N 1
ATOM 1364 C CA . GLY A 1 163 ? -19.088 -6.275 10.351 1.00 93.62 163 GLY A CA 1
ATOM 1365 C C . GLY A 1 163 ? -19.292 -4.762 10.412 1.00 93.62 163 GLY A C 1
ATOM 1366 O O . GLY A 1 163 ? -19.787 -4.258 11.417 1.00 93.62 163 GLY A O 1
ATOM 1367 N N . GLY A 1 164 ? -18.937 -4.034 9.352 1.00 95.50 164 GLY A N 1
ATOM 1368 C CA . GLY A 1 164 ? -18.845 -2.578 9.380 1.00 95.50 164 GLY A CA 1
ATOM 1369 C C . GLY A 1 164 ? -17.528 -2.085 9.988 1.00 95.50 164 GLY A C 1
ATOM 1370 O O . GLY A 1 164 ? -16.669 -2.854 10.419 1.00 95.50 164 GLY A O 1
ATOM 1371 N N . MET A 1 165 ? -17.350 -0.765 9.990 1.00 96.62 165 MET A N 1
ATOM 1372 C CA . MET A 1 165 ? -16.215 -0.143 10.669 1.00 96.62 165 MET A CA 1
ATOM 1373 C C . MET A 1 165 ? -16.373 -0.225 12.188 1.00 96.62 165 MET A C 1
ATOM 1375 O O . MET A 1 165 ? -17.493 -0.153 12.692 1.00 96.62 165 MET A O 1
ATOM 1379 N N . VAL A 1 166 ? -15.247 -0.286 12.902 1.00 97.31 166 VAL A N 1
ATOM 1380 C CA . VAL A 1 166 ? -15.227 -0.128 14.366 1.00 97.31 166 VAL A CA 1
ATOM 1381 C C . VAL A 1 166 ? -15.889 1.181 14.794 1.00 97.31 166 VAL A C 1
ATOM 1383 O O . VAL A 1 166 ? -15.881 2.182 14.068 1.00 97.31 166 VAL A O 1
ATOM 1386 N N . SER A 1 167 ? -16.441 1.187 16.001 1.00 97.69 167 SER A N 1
ATOM 1387 C CA . SER A 1 167 ? -16.969 2.388 16.637 1.00 97.69 167 SER A CA 1
ATOM 1388 C C . SER A 1 167 ? -15.862 3.393 16.966 1.00 97.69 167 SER A C 1
ATOM 1390 O O . SER A 1 167 ? -14.661 3.097 16.988 1.00 97.69 167 SER A O 1
ATOM 1392 N N . LYS A 1 168 ? -16.279 4.627 17.258 1.00 97.62 168 LYS A N 1
ATOM 1393 C CA . LYS A 1 168 ? -15.367 5.666 17.737 1.00 97.62 168 LYS A CA 1
ATOM 1394 C C . LYS A 1 168 ? -14.716 5.245 19.054 1.00 97.62 168 LYS A C 1
ATOM 1396 O O . LYS A 1 168 ? -13.528 5.483 19.247 1.00 97.62 168 LYS A O 1
ATOM 1401 N N . GLU A 1 169 ? -15.481 4.638 19.947 1.00 97.88 169 GLU A N 1
ATOM 1402 C CA . GLU A 1 169 ? -15.058 4.231 21.282 1.00 97.88 169 GLU A CA 1
ATOM 1403 C C . GLU A 1 169 ? -13.958 3.161 21.209 1.00 97.88 169 GLU A C 1
ATOM 1405 O O . GLU A 1 169 ? -12.890 3.359 21.792 1.00 97.88 169 GLU A O 1
ATOM 1410 N N . GLU A 1 170 ? -14.162 2.112 20.407 1.00 97.50 170 GLU A N 1
ATOM 1411 C CA . GLU A 1 170 ? -13.184 1.033 20.178 1.00 97.50 170 GLU A CA 1
ATOM 1412 C C . GLU A 1 170 ? -11.879 1.553 19.555 1.00 97.50 170 GLU A C 1
ATOM 1414 O O . GLU A 1 170 ? -10.772 1.175 19.960 1.00 97.50 170 GLU A O 1
ATOM 1419 N N . LEU A 1 171 ? -11.983 2.477 18.591 1.00 97.88 171 LEU A N 1
ATOM 1420 C CA . LEU A 1 171 ? -10.802 3.089 17.987 1.00 97.88 171 LEU A CA 1
ATOM 1421 C C . LEU A 1 171 ? -10.022 3.933 19.006 1.00 97.88 171 LEU A C 1
ATOM 1423 O O . LEU A 1 171 ? -8.793 3.870 19.047 1.00 97.88 171 LEU A O 1
ATOM 1427 N N . GLN A 1 172 ? -10.710 4.715 19.843 1.00 97.62 172 GLN A N 1
ATOM 1428 C CA . GLN A 1 172 ? -10.056 5.525 20.877 1.00 97.62 172 GLN A CA 1
ATOM 1429 C C . GLN A 1 172 ? -9.418 4.664 21.974 1.00 97.62 172 GLN A C 1
ATOM 1431 O O . GLN A 1 172 ? -8.363 5.031 22.494 1.00 97.62 172 GLN A O 1
ATOM 1436 N N . GLU A 1 173 ? -10.017 3.526 22.322 1.00 97.12 173 GLU A N 1
ATOM 1437 C CA . GLU A 1 173 ? -9.409 2.544 23.222 1.00 97.12 173 GLU A CA 1
ATOM 1438 C C . GLU A 1 173 ? -8.114 1.975 22.633 1.00 97.12 173 GLU A C 1
ATOM 1440 O O . GLU A 1 173 ? -7.081 1.975 23.302 1.00 97.12 173 GLU A O 1
ATOM 1445 N N . SER A 1 174 ? -8.127 1.617 21.349 1.00 97.00 174 SER A N 1
ATOM 1446 C CA . SER A 1 174 ? -6.943 1.107 20.645 1.00 97.00 174 SER A CA 1
ATOM 1447 C C . SER A 1 174 ? -5.817 2.143 20.552 1.00 97.00 174 SER A C 1
ATOM 1449 O O . SER A 1 174 ? -4.646 1.811 20.733 1.00 97.00 174 SER A O 1
ATOM 1451 N N . ILE A 1 175 ? -6.152 3.425 20.348 1.00 96.06 175 ILE A N 1
ATOM 1452 C CA . ILE A 1 175 ? -5.175 4.527 20.398 1.00 96.06 175 ILE A CA 1
ATOM 1453 C C . ILE A 1 175 ? -4.534 4.623 21.789 1.00 96.06 175 ILE A C 1
ATOM 1455 O O . ILE A 1 175 ? -3.316 4.776 21.896 1.00 96.06 175 ILE A O 1
ATOM 1459 N N . LYS A 1 176 ? -5.335 4.548 22.860 1.00 95.19 176 LYS A N 1
ATOM 1460 C CA . LYS A 1 176 ? -4.823 4.594 24.239 1.00 95.19 176 LYS A CA 1
ATOM 1461 C C . LYS A 1 176 ? -3.916 3.405 24.528 1.00 95.19 176 LYS A C 1
ATOM 1463 O O . LYS A 1 176 ? -2.816 3.619 25.024 1.00 95.19 176 LYS A O 1
ATOM 1468 N N . HIS A 1 177 ? -4.352 2.199 24.168 1.00 93.62 177 HIS A N 1
ATOM 1469 C CA . HIS A 1 177 ? -3.576 0.972 24.332 1.00 93.62 177 HIS A CA 1
ATOM 1470 C C . HIS A 1 177 ? -2.195 1.091 23.673 1.00 93.62 177 HIS A C 1
ATOM 1472 O O . HIS A 1 177 ? -1.174 0.906 24.335 1.00 93.62 177 HIS A O 1
ATOM 1478 N N . TYR A 1 178 ? -2.160 1.511 22.405 1.00 92.75 178 TYR A N 1
ATOM 1479 C CA . TYR A 1 178 ? -0.913 1.732 21.675 1.00 92.75 178 TYR A CA 1
ATOM 1480 C C . TYR A 1 178 ? -0.006 2.753 22.373 1.00 92.75 178 TYR A C 1
ATOM 1482 O O . TYR A 1 178 ? 1.179 2.488 22.569 1.00 92.75 178 TYR A O 1
ATOM 1490 N N . ASN A 1 179 ? -0.550 3.902 22.788 1.00 91.00 179 ASN A N 1
ATOM 1491 C CA . ASN A 1 179 ? 0.238 4.925 23.477 1.00 91.00 179 ASN A CA 1
ATOM 1492 C C . ASN A 1 179 ? 0.803 4.405 24.807 1.00 91.00 179 ASN A C 1
ATOM 1494 O O . ASN A 1 179 ? 1.966 4.652 25.094 1.00 91.00 179 ASN A O 1
ATOM 1498 N N . THR A 1 180 ? 0.033 3.641 25.588 1.00 90.12 180 THR A N 1
ATOM 1499 C CA . THR A 1 180 ? 0.509 3.060 26.854 1.00 90.12 180 THR A CA 1
ATOM 1500 C C . THR A 1 180 ? 1.671 2.088 26.650 1.00 90.12 180 THR A C 1
ATOM 1502 O O . THR A 1 180 ? 2.614 2.105 27.439 1.00 90.12 180 THR A O 1
ATOM 1505 N N . LEU A 1 181 ? 1.643 1.271 25.593 1.00 86.12 181 LEU A N 1
ATOM 1506 C CA . LEU A 1 181 ? 2.756 0.371 25.276 1.00 86.12 181 LEU A CA 1
ATOM 1507 C C . LEU A 1 181 ? 4.036 1.148 24.927 1.00 86.12 181 LEU A C 1
ATOM 1509 O O . LEU A 1 181 ? 5.110 0.806 25.410 1.00 86.12 181 LEU A O 1
ATOM 1513 N N . HIS A 1 182 ? 3.914 2.238 24.166 1.00 79.50 182 HIS A N 1
ATOM 1514 C CA . HIS A 1 182 ? 5.065 2.969 23.624 1.00 79.50 182 HIS A CA 1
ATOM 1515 C C . HIS A 1 182 ? 5.539 4.147 24.502 1.00 79.50 182 HIS A C 1
ATOM 1517 O O . HIS A 1 182 ? 6.646 4.652 24.322 1.00 79.50 182 HIS A O 1
ATOM 1523 N N . GLU A 1 183 ? 4.749 4.591 25.483 1.00 71.88 183 GLU A N 1
ATOM 1524 C CA . GLU A 1 183 ? 5.191 5.540 26.518 1.00 71.88 183 GLU A CA 1
ATOM 1525 C C . GLU A 1 183 ? 6.197 4.903 27.493 1.00 71.88 183 GLU A C 1
ATOM 1527 O O . GLU A 1 183 ? 7.035 5.609 28.058 1.00 71.88 183 GLU A O 1
ATOM 1532 N N . ASN A 1 184 ? 6.161 3.578 27.666 1.00 54.25 184 ASN A N 1
ATOM 1533 C CA . ASN A 1 184 ? 7.108 2.853 28.519 1.00 54.25 184 ASN A CA 1
ATOM 1534 C C . ASN A 1 184 ? 8.480 2.634 27.855 1.00 54.25 184 ASN A C 1
ATOM 1536 O O . ASN A 1 184 ? 9.478 2.533 28.565 1.00 54.25 184 ASN A O 1
ATOM 1540 N N . ASP A 1 185 ? 8.551 2.656 26.521 1.00 51.75 185 ASP A N 1
ATOM 1541 C CA . ASP A 1 185 ? 9.795 2.488 25.748 1.00 51.75 185 ASP A CA 1
ATOM 1542 C C . ASP A 1 185 ? 10.702 3.731 25.746 1.00 51.75 185 ASP A C 1
ATOM 1544 O O . ASP A 1 185 ? 11.866 3.659 25.367 1.00 51.75 185 ASP A O 1
ATOM 1548 N N . THR A 1 186 ? 10.204 4.891 26.187 1.00 42.41 186 THR A N 1
ATOM 1549 C CA . THR A 1 186 ? 10.979 6.151 26.225 1.00 42.41 186 THR A CA 1
ATOM 1550 C C . THR A 1 186 ? 11.613 6.452 27.588 1.00 42.41 186 THR A C 1
ATOM 1552 O O . THR A 1 186 ? 12.166 7.535 27.780 1.00 42.41 186 THR A O 1
ATOM 1555 N N . ARG A 1 187 ? 11.544 5.517 28.549 1.00 39.38 187 ARG A N 1
ATOM 1556 C CA . ARG A 1 187 ? 12.068 5.691 29.920 1.00 39.38 187 ARG A CA 1
ATOM 1557 C C . ARG A 1 187 ? 13.353 4.911 30.241 1.00 39.38 187 ARG A C 1
ATOM 1559 O O . ARG A 1 187 ? 13.692 4.823 31.421 1.00 39.38 187 ARG A O 1
ATOM 1566 N N . TYR A 1 188 ? 14.074 4.404 29.242 1.00 35.78 188 TYR A N 1
ATOM 1567 C CA . TYR A 1 188 ? 15.363 3.726 29.435 1.00 35.78 188 TYR A CA 1
ATOM 1568 C C . TYR A 1 188 ? 16.466 4.331 28.570 1.00 35.78 188 TYR A C 1
ATOM 1570 O O . TYR A 1 188 ? 16.213 4.560 27.368 1.00 35.78 188 TYR A O 1
#

Radius of gyration: 17.54 Å; chains: 1; bounding box: 42×30×50 Å

Sequence (188 aa):
MTPFDGRIILITYRINDAHIFRLKEWEDGEKGMLEKFYNTVMELQRGKGDKLRIIGHNILGFDMAFLYNRMVFHKIAEDKWIHHWLLRKPLILDLLQMHMPLNSYRSKGLKHDVLAHAYGLPTKDTSGGDEAQHYFAKDYEKVLQYSEREFIYPEMFARMESGGMVSKEELQESIKHYNTLHENDTRY